Protein AF-A0A4V1Q1E6-F1 (afdb_monomer_lite)

Foldseek 3Di:
DVVCCVPLVAQLLCLLVVLVLVCCVLAPAAEQEDAQWFQDDDVSPDIDDHSSVSVQVVHPRYHYHYQDPDLVVNQVDADDPPLRQAAPPVDDDPDDPPDQADQNDAAEDELDPHADASRRPRSYDQVRYKYKAWFDPPQPFDRPRLVVCVVVQPQKTWIFIFGDDHFAADPPDRDTQDGPQGWTQDIDMDTDDGPRDSSRSSNVRSNRSSVRVSVSSVCSVVVPDGDTHNRVVVVVVVD

InterPro domains:
  IPR002376 Formyl transferase, N-terminal [PF00551] (100-215)
  IPR036477 Formyl transferase, N-terminal domain superfamily [SSF53328] (31-224)

pLDDT: mean 82.76, std 17.27, range [35.16, 97.94]

Radius of gyration: 18.55 Å; chains: 1; bounding box: 48×50×55 Å

Secondary structure (DSSP, 8-state):
-HHHHHHH---GGGHHHHHHHT-GGG-S-EEEEEPPPEEESGGG-EEEPPHHHHHHTT-TTEEEEE--SSHHHHHHPPPPTTTTS----SSS-S-----PPPTT--EEEES--SPPPHHHHTTS-GGGEEEEESS-TTTT-SS-HHHHHHHTT-SEEEEEEEEPPPSSB-TTSSSBPPTT-SPEEEEEEEE--TT--HHHHHHHHHHHHHHHHHHHHHHHHTT--PPPB-HHHHHHH--

Sequence (239 aa):
MQEVRSKLGLQPSYLWLVRLSSVVDVWDELIVATNPDQRVGRRGSQLSVSPLKVLAETWQDTRLEFVPPSKAEFRQWKLPSPFSSCACDAAASGQASLEQPPASHVLVTASFGRILTQKHLSHFLPTRRLNVHPSLLPQYRGPAPIQHSLLNGDQETGVCVIEMLPAGKKQTDTRKVGIDAGDIWALKSTDQPSGATFSQMRDQLGFEGGKLLVELLRDFKNQKQVKKLALDSYLAEIN

Structure (mmCIF, N/CA/C/O backbone):
data_AF-A0A4V1Q1E6-F1
#
_entry.id   AF-A0A4V1Q1E6-F1
#
loop_
_atom_site.group_PDB
_atom_site.id
_atom_site.type_symbol
_atom_site.label_atom_id
_atom_site.label_alt_id
_atom_site.label_comp_id
_atom_site.label_asym_id
_atom_site.label_entity_id
_atom_site.label_seq_id
_atom_site.pdbx_PDB_ins_code
_atom_site.Cartn_x
_atom_site.Cartn_y
_atom_site.Cartn_z
_atom_site.occupancy
_atom_site.B_iso_or_equiv
_atom_site.auth_seq_id
_atom_site.auth_comp_id
_atom_site.auth_asym_id
_atom_site.auth_atom_id
_atom_site.pdbx_PDB_model_num
ATOM 1 N N . MET A 1 1 ? 9.657 -3.615 18.817 1.00 43.69 1 MET A N 1
ATOM 2 C CA . MET A 1 1 ? 8.803 -2.590 18.159 1.00 43.69 1 MET A CA 1
ATOM 3 C C . MET A 1 1 ? 9.050 -1.184 18.699 1.00 43.69 1 MET A C 1
ATOM 5 O O . MET A 1 1 ? 9.409 -0.331 17.901 1.00 43.69 1 MET A O 1
ATOM 9 N N . GLN A 1 2 ? 8.928 -0.923 20.010 1.00 38.53 2 GLN A N 1
ATOM 10 C CA . GLN A 1 2 ? 9.304 0.380 20.604 1.00 38.53 2 GLN A CA 1
ATOM 11 C C . GLN A 1 2 ? 10.769 0.765 20.330 1.00 38.53 2 GLN A C 1
ATOM 13 O O . GLN A 1 2 ? 11.045 1.914 20.011 1.00 38.53 2 GLN A O 1
ATOM 18 N N . GLU A 1 3 ? 11.682 -0.207 20.338 1.00 35.16 3 GLU A N 1
ATOM 19 C CA . GLU A 1 3 ? 13.111 0.042 20.107 1.00 35.16 3 GLU A CA 1
ATOM 20 C C . GLU A 1 3 ? 13.468 0.341 18.635 1.00 35.16 3 GLU A C 1
ATOM 22 O O . GLU A 1 3 ? 14.327 1.171 18.359 1.00 35.16 3 GLU A O 1
ATOM 27 N N . VAL A 1 4 ? 12.748 -0.256 17.674 1.00 40.62 4 VAL A N 1
ATOM 28 C CA . VAL A 1 4 ? 12.866 0.069 16.234 1.00 40.62 4 VAL A CA 1
ATOM 29 C C . VAL A 1 4 ? 12.255 1.448 15.946 1.00 40.62 4 VAL A C 1
ATOM 31 O O . VAL A 1 4 ? 12.79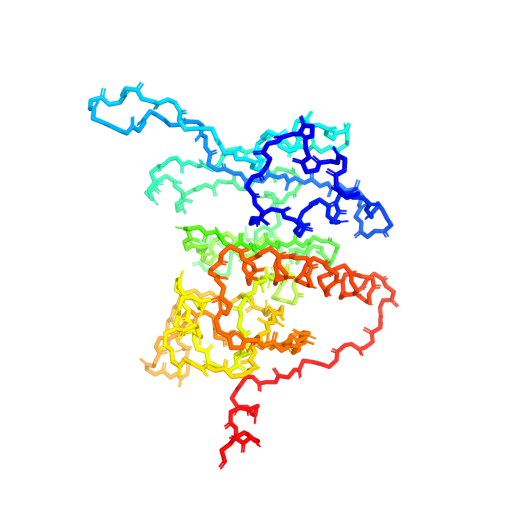7 2.216 15.155 1.00 40.62 4 VAL A O 1
ATOM 34 N N . ARG A 1 5 ? 11.158 1.796 16.641 1.00 45.94 5 ARG A N 1
ATOM 35 C CA . ARG A 1 5 ? 10.513 3.118 16.566 1.00 45.94 5 ARG A CA 1
ATOM 36 C C . ARG A 1 5 ? 11.417 4.236 17.093 1.00 45.94 5 ARG A C 1
ATOM 38 O O . ARG A 1 5 ? 11.465 5.291 16.471 1.00 45.94 5 ARG A O 1
ATOM 45 N N . SER A 1 6 ? 12.136 4.018 18.200 1.00 42.16 6 SER A N 1
ATOM 46 C CA . SER A 1 6 ? 12.988 5.057 18.798 1.00 42.16 6 SER A CA 1
ATOM 47 C C . SER A 1 6 ? 14.354 5.197 18.120 1.00 42.16 6 SER A C 1
ATOM 49 O O . SER A 1 6 ? 14.887 6.301 18.094 1.00 42.16 6 SER A O 1
ATOM 51 N N . LYS A 1 7 ? 14.920 4.117 17.555 1.00 39.47 7 LYS A N 1
ATOM 52 C CA . LYS A 1 7 ? 16.245 4.152 16.905 1.00 39.47 7 LYS A CA 1
ATOM 53 C C . LYS A 1 7 ? 16.234 4.715 15.478 1.00 39.47 7 LYS A C 1
ATOM 55 O O . LYS A 1 7 ? 17.255 5.244 15.058 1.00 39.47 7 LYS A O 1
ATOM 60 N N . LEU A 1 8 ? 15.120 4.623 14.740 1.00 45.50 8 LEU A N 1
ATOM 61 C CA . LEU A 1 8 ? 15.089 4.956 13.303 1.00 45.50 8 LEU A CA 1
ATOM 62 C C . LEU A 1 8 ? 14.251 6.194 12.928 1.00 45.50 8 LEU A C 1
ATOM 64 O O . LEU A 1 8 ? 14.224 6.562 11.757 1.00 45.50 8 LEU A O 1
ATOM 68 N N . GLY A 1 9 ? 13.548 6.837 13.871 1.00 46.38 9 GLY A N 1
ATOM 69 C CA . GLY A 1 9 ? 12.767 8.058 13.590 1.00 46.38 9 GLY A CA 1
ATOM 70 C C . GLY A 1 9 ? 11.709 7.901 12.481 1.00 46.38 9 GLY A C 1
ATOM 71 O O . GLY A 1 9 ? 11.355 8.872 11.810 1.00 46.38 9 GLY A O 1
ATOM 72 N N . LEU A 1 10 ? 11.240 6.671 12.242 1.00 51.88 10 LEU A N 1
ATOM 73 C CA . LEU A 1 10 ? 10.435 6.321 11.070 1.00 51.88 10 LEU A CA 1
ATOM 74 C C . LEU A 1 10 ? 9.031 6.922 11.134 1.00 51.88 10 LEU A C 1
ATOM 76 O O . LEU A 1 10 ? 8.344 6.843 12.153 1.00 51.88 10 LEU A O 1
ATOM 80 N N . GLN A 1 11 ? 8.562 7.435 9.994 1.00 53.38 11 GLN A N 1
ATOM 81 C CA . GLN A 1 11 ? 7.154 7.775 9.814 1.00 53.38 11 GLN A CA 1
ATOM 82 C C . GLN A 1 11 ? 6.308 6.482 9.839 1.00 53.38 11 GLN A C 1
ATOM 84 O O . GLN A 1 11 ? 6.595 5.542 9.099 1.00 53.38 11 GLN A O 1
ATOM 89 N N . PRO A 1 12 ? 5.250 6.390 10.652 1.00 53.97 12 PRO A N 1
ATOM 90 C CA . PRO A 1 12 ? 4.520 5.132 10.851 1.00 53.97 12 PRO A CA 1
ATOM 91 C C . PRO A 1 12 ? 3.712 4.578 9.665 1.00 53.97 12 PRO A C 1
ATOM 93 O O . PRO A 1 12 ? 3.279 3.429 9.707 1.00 53.97 12 PRO A O 1
ATOM 96 N N . SER A 1 13 ? 3.551 5.333 8.573 1.00 55.78 13 SER A N 1
ATOM 97 C CA . SER A 1 13 ? 2.910 4.856 7.331 1.00 55.78 13 SER A CA 1
ATOM 98 C C . SER A 1 13 ? 3.642 3.682 6.659 1.00 55.78 13 SER A C 1
ATOM 100 O O . SER A 1 13 ? 3.127 3.105 5.705 1.00 55.78 13 SER A O 1
ATOM 102 N N . TYR A 1 14 ? 4.833 3.319 7.145 1.00 65.75 14 TYR A N 1
ATOM 103 C CA . TYR A 1 14 ? 5.669 2.235 6.619 1.00 65.75 14 TYR A CA 1
ATOM 104 C C . TYR A 1 14 ? 5.741 1.015 7.549 1.00 65.75 14 TYR A C 1
ATOM 106 O O . TYR A 1 14 ? 6.486 0.077 7.272 1.00 65.75 14 TYR A O 1
ATOM 114 N N . LEU A 1 15 ? 4.959 0.992 8.638 1.00 65.50 15 LEU A N 1
ATOM 115 C CA . LEU A 1 15 ? 4.924 -0.141 9.575 1.00 65.50 15 LEU A CA 1
ATOM 116 C C . LEU A 1 15 ? 4.516 -1.459 8.902 1.00 65.50 15 LEU 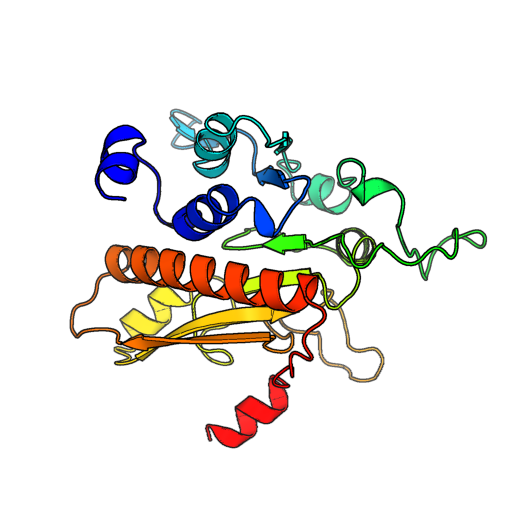A C 1
ATOM 118 O O . LEU A 1 15 ? 4.990 -2.519 9.310 1.00 65.50 15 LEU A O 1
ATOM 122 N N . TRP A 1 16 ? 3.708 -1.396 7.842 1.00 69.25 16 TRP A N 1
ATOM 123 C CA . TRP A 1 16 ? 3.355 -2.576 7.059 1.00 69.25 16 TRP A CA 1
ATOM 124 C C . TRP A 1 16 ? 4.578 -3.202 6.374 1.00 69.25 16 TRP A C 1
ATOM 126 O O . TRP A 1 16 ? 4.698 -4.424 6.344 1.00 69.25 16 TRP A O 1
ATOM 136 N N . LEU A 1 17 ? 5.520 -2.384 5.886 1.00 70.81 17 LEU A N 1
ATOM 137 C CA . LEU A 1 17 ? 6.716 -2.886 5.215 1.00 70.81 17 LEU A CA 1
ATOM 138 C C . LEU A 1 17 ? 7.764 -3.376 6.219 1.00 70.81 17 LEU A C 1
ATOM 140 O O . LEU A 1 17 ? 8.410 -4.378 5.953 1.00 70.81 17 LEU A O 1
ATOM 144 N N . VAL A 1 18 ? 7.864 -2.760 7.407 1.00 72.12 18 VAL A N 1
ATOM 145 C CA . VAL A 1 18 ? 8.649 -3.324 8.530 1.00 72.12 18 VAL A CA 1
ATOM 146 C C . VAL A 1 18 ? 8.188 -4.745 8.849 1.00 72.12 18 VAL A C 1
ATOM 148 O O . VAL A 1 18 ? 8.997 -5.633 9.108 1.00 72.12 18 VAL A O 1
ATOM 151 N N . ARG A 1 19 ? 6.872 -4.976 8.832 1.00 77.69 19 ARG A N 1
ATOM 152 C CA . ARG A 1 19 ? 6.320 -6.309 9.043 1.00 77.69 19 ARG A CA 1
ATOM 153 C C . ARG A 1 19 ? 6.649 -7.235 7.877 1.00 77.69 19 ARG A C 1
ATOM 155 O O . ARG A 1 19 ? 7.093 -8.346 8.136 1.00 77.69 19 ARG A O 1
ATOM 162 N N . LEU A 1 20 ? 6.476 -6.788 6.635 1.00 75.56 20 LEU A N 1
ATOM 163 C CA . LEU A 1 20 ? 6.775 -7.605 5.458 1.00 75.56 20 LEU A CA 1
ATOM 164 C C . LEU A 1 20 ? 8.252 -8.023 5.409 1.00 75.56 20 LEU A C 1
ATOM 166 O O . LEU A 1 20 ? 8.540 -9.192 5.178 1.00 75.56 20 LEU A O 1
ATOM 170 N N . SER A 1 21 ? 9.179 -7.106 5.690 1.00 70.62 21 SER A N 1
ATOM 171 C CA . SER A 1 21 ? 10.617 -7.395 5.659 1.00 70.62 21 SER A CA 1
ATOM 172 C C . SER A 1 21 ? 11.073 -8.323 6.782 1.00 70.62 21 SER A C 1
ATOM 174 O O . SER A 1 21 ? 11.998 -9.104 6.598 1.00 70.62 21 SER A O 1
ATOM 176 N N . SER A 1 22 ? 10.402 -8.294 7.938 1.00 75.75 22 SER A N 1
ATOM 177 C CA . SER A 1 22 ? 10.670 -9.239 9.031 1.00 75.75 22 SER A CA 1
ATOM 178 C C . SER A 1 22 ? 10.174 -10.662 8.753 1.00 75.75 22 SER A C 1
ATOM 180 O O . SER A 1 22 ? 10.394 -11.559 9.565 1.00 75.75 22 SER A O 1
ATOM 182 N N . VAL A 1 23 ? 9.459 -10.866 7.644 1.00 79.62 23 VAL A N 1
ATOM 183 C CA . VAL A 1 23 ? 8.759 -12.105 7.316 1.00 79.62 23 VAL A CA 1
ATOM 184 C C . VAL A 1 23 ? 9.267 -12.630 5.975 1.00 79.62 23 VAL A C 1
ATOM 186 O O . VAL A 1 23 ? 8.619 -12.505 4.940 1.00 79.62 23 VAL A O 1
ATOM 189 N N . VAL A 1 24 ? 10.456 -13.223 6.012 1.00 80.69 24 VAL A N 1
ATOM 190 C CA . VAL A 1 24 ? 11.156 -13.757 4.831 1.00 80.69 24 VAL A CA 1
ATOM 191 C C . VAL A 1 24 ? 10.536 -15.050 4.286 1.00 80.69 24 VAL A C 1
ATOM 193 O O . VAL A 1 24 ? 10.919 -15.525 3.228 1.00 80.69 24 VAL A O 1
ATOM 196 N N . ASP A 1 25 ? 9.550 -15.646 4.968 1.00 87.81 25 ASP A N 1
ATOM 197 C CA . ASP A 1 25 ? 8.887 -16.858 4.475 1.00 87.81 25 ASP A CA 1
ATOM 198 C C . ASP A 1 25 ? 7.866 -16.592 3.359 1.00 87.81 25 ASP A C 1
ATOM 200 O O . ASP A 1 25 ? 7.355 -17.550 2.782 1.00 87.81 25 ASP A O 1
ATOM 204 N N . VAL A 1 26 ? 7.553 -15.335 3.032 1.00 89.88 26 VAL A N 1
ATOM 205 C CA . VAL A 1 26 ? 6.536 -14.990 2.017 1.00 89.88 26 VAL A CA 1
ATOM 206 C C . VAL A 1 26 ? 7.091 -14.391 0.725 1.00 89.88 26 VAL A C 1
ATOM 208 O O . VAL A 1 26 ? 6.313 -14.157 -0.199 1.00 89.88 26 VAL A O 1
ATOM 211 N N . TRP A 1 27 ? 8.398 -14.152 0.633 1.00 90.00 27 TRP A N 1
ATOM 212 C CA . TRP A 1 27 ? 9.043 -13.603 -0.560 1.00 90.00 27 TRP A CA 1
ATOM 213 C C . TRP A 1 27 ? 10.484 -14.108 -0.676 1.00 90.00 27 TRP A C 1
ATOM 215 O O . TRP A 1 27 ? 11.149 -14.292 0.336 1.00 90.00 27 TRP A O 1
ATOM 225 N N . ASP A 1 28 ? 10.951 -14.303 -1.910 1.00 89.62 28 ASP A N 1
ATOM 226 C CA . ASP A 1 28 ? 12.348 -14.659 -2.208 1.00 89.62 28 ASP A CA 1
ATOM 227 C C . ASP A 1 28 ? 13.184 -13.414 -2.563 1.00 89.62 28 ASP A C 1
ATOM 229 O O . ASP A 1 28 ? 14.356 -13.321 -2.216 1.00 89.62 28 ASP A O 1
ATOM 233 N N . GLU A 1 29 ? 12.567 -12.426 -3.221 1.00 90.19 29 GLU A N 1
ATOM 234 C CA . GLU A 1 29 ? 13.165 -11.131 -3.561 1.00 90.19 29 GLU A CA 1
ATOM 235 C C . GLU A 1 29 ? 12.169 -10.009 -3.235 1.00 90.19 29 GLU A C 1
ATOM 237 O O . GLU A 1 29 ? 10.992 -10.080 -3.603 1.00 90.19 29 GLU A O 1
ATOM 242 N N . LEU A 1 30 ? 12.641 -8.952 -2.565 1.00 91.56 30 LEU A N 1
ATOM 243 C CA . LEU A 1 30 ? 11.846 -7.763 -2.260 1.00 91.56 30 LEU A CA 1
ATOM 244 C C . LEU A 1 30 ? 12.474 -6.520 -2.898 1.00 91.56 30 LEU A C 1
ATOM 246 O O . LEU A 1 30 ? 13.512 -6.019 -2.458 1.00 91.56 30 LEU A O 1
ATOM 250 N N . ILE A 1 31 ? 11.798 -5.990 -3.921 1.00 93.56 31 ILE A N 1
ATOM 251 C CA . ILE A 1 31 ? 12.153 -4.715 -4.550 1.00 93.56 31 ILE A CA 1
ATOM 252 C C . ILE A 1 31 ? 11.268 -3.605 -3.988 1.00 93.56 31 ILE A C 1
ATOM 254 O O . ILE A 1 31 ? 10.043 -3.631 -4.113 1.00 93.56 31 ILE A O 1
ATOM 258 N N . VAL A 1 32 ? 11.896 -2.595 -3.394 1.00 93.75 32 VAL A N 1
ATOM 259 C CA . VAL A 1 32 ? 11.218 -1.436 -2.818 1.00 93.75 32 VAL A CA 1
ATOM 260 C C . VAL A 1 32 ? 11.306 -0.270 -3.793 1.00 93.75 32 VAL A C 1
ATOM 262 O O . VAL A 1 32 ? 12.368 0.314 -3.976 1.00 93.75 32 VAL A O 1
ATOM 265 N N . ALA A 1 33 ? 10.177 0.100 -4.398 1.00 94.12 33 ALA A N 1
ATOM 266 C CA . ALA A 1 33 ? 10.084 1.271 -5.266 1.00 94.12 33 ALA A CA 1
ATOM 267 C C . ALA A 1 33 ? 9.542 2.488 -4.499 1.00 94.12 33 ALA A C 1
ATOM 269 O O . ALA A 1 33 ? 8.426 2.461 -3.977 1.00 94.12 33 ALA A O 1
ATOM 270 N N . THR A 1 34 ? 10.302 3.582 -4.450 1.00 93.06 34 THR A N 1
ATOM 271 C CA . THR A 1 34 ? 9.919 4.811 -3.733 1.00 93.06 34 THR A CA 1
ATOM 272 C C . THR A 1 34 ? 10.228 6.071 -4.540 1.00 93.06 34 THR A C 1
ATOM 274 O O . THR A 1 34 ? 10.946 6.032 -5.535 1.00 93.06 34 THR A O 1
ATOM 277 N N . ASN A 1 35 ? 9.684 7.220 -4.129 1.00 90.69 35 ASN A N 1
ATOM 278 C CA . ASN A 1 35 ? 10.117 8.505 -4.679 1.00 90.69 35 ASN A CA 1
ATOM 279 C C . ASN A 1 35 ? 11.598 8.765 -4.337 1.00 90.69 35 ASN A C 1
ATOM 281 O O . ASN A 1 35 ? 12.013 8.428 -3.221 1.00 90.69 35 ASN A O 1
ATOM 285 N N . PRO A 1 36 ? 12.365 9.380 -5.256 1.00 91.00 36 PRO A N 1
ATOM 286 C CA . PRO A 1 36 ? 13.712 9.859 -4.970 1.00 91.00 36 PRO A CA 1
ATOM 287 C C . PRO A 1 36 ? 13.673 11.000 -3.953 1.00 91.00 36 PRO A C 1
ATOM 289 O O . PRO A 1 36 ? 12.621 11.601 -3.717 1.00 91.00 36 PRO A O 1
ATOM 292 N N . ASP A 1 37 ? 14.834 11.327 -3.391 1.00 92.56 37 ASP A N 1
ATOM 293 C CA . ASP A 1 37 ? 14.968 12.475 -2.499 1.00 92.56 37 ASP A CA 1
ATOM 294 C C . ASP A 1 37 ? 14.642 13.766 -3.256 1.00 92.56 37 ASP A C 1
ATOM 296 O O . ASP A 1 37 ? 15.050 13.966 -4.404 1.00 92.56 37 ASP A O 1
ATOM 300 N N . GLN A 1 38 ? 13.891 14.658 -2.615 1.00 89.06 38 GLN A N 1
ATOM 301 C CA . GLN A 1 38 ? 13.435 15.900 -3.234 1.00 89.06 38 GLN A CA 1
ATOM 302 C C . GLN A 1 38 ? 13.726 17.089 -2.335 1.00 89.06 38 GLN A C 1
ATOM 304 O O . GLN A 1 38 ? 13.521 17.038 -1.125 1.00 89.06 38 GLN A O 1
ATOM 309 N N . ARG A 1 39 ? 14.159 18.205 -2.931 1.00 90.56 39 ARG A N 1
ATOM 310 C CA . ARG A 1 39 ? 14.209 19.479 -2.212 1.00 90.56 39 ARG A CA 1
ATOM 311 C C . ARG A 1 39 ? 12.803 20.064 -2.114 1.00 90.56 39 ARG A C 1
ATOM 313 O O . ARG A 1 39 ? 12.177 20.362 -3.127 1.00 90.56 39 ARG A O 1
ATOM 320 N N . VAL A 1 40 ? 12.330 20.237 -0.888 1.00 87.94 40 VAL A N 1
ATOM 321 C CA . VAL A 1 40 ? 11.014 20.774 -0.531 1.00 87.94 40 VAL A CA 1
ATOM 322 C C . VAL A 1 40 ? 11.163 22.032 0.328 1.00 87.94 40 VAL A C 1
ATOM 324 O O . VAL A 1 40 ? 12.269 22.472 0.651 1.00 87.94 40 VAL A O 1
ATOM 327 N N . GLY A 1 41 ? 10.035 22.643 0.690 1.00 89.88 41 GLY A N 1
ATOM 328 C CA . GLY A 1 41 ? 10.015 23.882 1.461 1.00 89.88 41 GLY A CA 1
ATOM 329 C C . GLY A 1 41 ? 10.317 25.118 0.612 1.00 89.88 41 GLY A C 1
ATOM 330 O O . GLY A 1 41 ? 10.495 25.061 -0.609 1.00 89.88 41 GLY A O 1
ATOM 331 N N . ARG A 1 42 ? 10.341 26.285 1.261 1.00 90.44 42 ARG A N 1
ATOM 332 C CA . ARG A 1 42 ? 10.520 27.567 0.572 1.00 90.44 42 ARG A CA 1
ATOM 333 C C . ARG A 1 42 ? 11.883 27.600 -0.124 1.00 90.44 42 ARG A C 1
ATOM 335 O O . ARG A 1 42 ? 12.912 27.511 0.535 1.00 90.44 42 ARG A O 1
ATOM 342 N N . ARG A 1 43 ? 11.876 27.761 -1.454 1.00 90.06 43 ARG A N 1
ATOM 343 C CA . ARG A 1 43 ? 13.081 27.739 -2.311 1.00 90.06 43 ARG A CA 1
ATOM 344 C C . ARG A 1 43 ? 13.912 26.447 -2.174 1.00 90.06 43 ARG A C 1
ATOM 346 O O . ARG A 1 43 ? 15.119 26.481 -2.383 1.00 90.06 43 ARG A O 1
ATOM 353 N N . GLY A 1 44 ? 13.284 25.318 -1.826 1.00 88.88 44 GLY A N 1
ATOM 354 C CA . GLY A 1 44 ? 13.975 24.028 -1.714 1.00 88.88 44 GLY A CA 1
ATOM 355 C C . GLY A 1 44 ? 14.947 23.949 -0.533 1.00 88.88 44 GLY A C 1
ATOM 356 O O . GLY A 1 44 ? 16.000 23.325 -0.650 1.00 88.88 44 GLY A O 1
ATOM 357 N N . SER A 1 45 ? 14.630 24.623 0.575 1.00 91.38 45 SER A N 1
ATOM 358 C CA . SER A 1 45 ? 15.492 24.724 1.757 1.00 91.38 45 SER A CA 1
ATOM 359 C C . SER A 1 45 ? 15.649 23.423 2.546 1.00 91.38 45 SER A C 1
ATOM 361 O O . SER A 1 45 ? 16.539 23.334 3.386 1.00 91.38 45 SER A O 1
ATOM 363 N N . GLN A 1 46 ? 14.796 22.426 2.310 1.00 92.44 46 GLN A N 1
ATOM 364 C CA . GLN A 1 46 ? 14.784 21.174 3.060 1.00 92.44 46 GLN A CA 1
ATOM 365 C C . GLN A 1 46 ? 14.929 19.990 2.111 1.00 92.44 46 GLN A C 1
ATOM 367 O O . GLN A 1 46 ? 14.259 19.932 1.083 1.00 92.44 46 GLN A O 1
ATOM 372 N N . LEU A 1 47 ? 15.778 19.024 2.460 1.00 91.88 47 LEU A N 1
ATOM 373 C CA . LEU A 1 47 ? 15.823 17.739 1.769 1.00 91.88 47 LEU A CA 1
ATOM 374 C C . LEU A 1 47 ? 14.758 16.820 2.376 1.00 91.88 47 LEU A C 1
ATOM 376 O O . LEU A 1 47 ? 14.822 16.482 3.554 1.00 91.88 47 LEU A O 1
ATOM 380 N N . SER A 1 48 ? 13.776 16.426 1.574 1.00 88.69 48 SER A N 1
ATOM 381 C CA . SER A 1 48 ? 12.820 15.383 1.920 1.00 88.69 48 SER A CA 1
ATOM 382 C C . SER A 1 48 ? 13.362 14.045 1.442 1.00 88.69 48 SER A C 1
ATOM 384 O O . SER A 1 48 ? 13.535 13.833 0.241 1.00 88.69 48 SER A O 1
ATOM 386 N N . VAL A 1 49 ? 13.631 13.159 2.395 1.00 89.06 49 VAL A N 1
ATOM 387 C CA . VAL A 1 49 ? 14.038 11.774 2.153 1.00 89.06 49 VAL A CA 1
ATOM 388 C C . VAL A 1 49 ? 12.833 10.884 2.423 1.00 89.06 49 VAL A C 1
ATOM 390 O O . VAL A 1 49 ? 12.155 11.044 3.442 1.00 89.06 49 VAL A O 1
ATOM 393 N N . SER A 1 50 ? 12.546 9.950 1.515 1.00 86.88 50 SER A N 1
ATOM 394 C CA . SER A 1 50 ? 11.463 8.992 1.737 1.00 86.88 50 SER A CA 1
ATOM 395 C C . SER A 1 50 ? 11.796 8.099 2.935 1.00 86.88 50 SER A C 1
ATOM 397 O O . SER A 1 50 ? 12.834 7.435 2.919 1.00 86.88 50 SER A O 1
ATOM 399 N N . PRO A 1 51 ? 10.925 7.982 3.950 1.00 84.31 51 PRO A N 1
ATOM 400 C CA . PRO A 1 51 ? 11.179 7.051 5.045 1.00 84.31 51 PRO A CA 1
ATOM 401 C C . PRO A 1 51 ? 11.197 5.589 4.572 1.00 84.31 51 PRO A C 1
ATOM 403 O O . PRO A 1 51 ? 11.805 4.746 5.223 1.00 84.31 51 PRO A O 1
ATOM 406 N N . LEU A 1 52 ? 10.595 5.300 3.411 1.00 85.81 52 LEU A N 1
ATOM 407 C CA . LEU A 1 52 ? 10.678 3.995 2.763 1.00 85.81 52 LEU A CA 1
ATOM 408 C C . LEU A 1 52 ? 12.088 3.666 2.269 1.00 85.81 52 LEU A C 1
ATOM 410 O O . LEU A 1 52 ? 12.527 2.531 2.406 1.00 85.81 52 LEU A O 1
ATOM 414 N N . LYS A 1 53 ? 12.794 4.671 1.734 1.00 89.69 53 LYS A N 1
ATOM 415 C CA . LYS A 1 53 ? 14.204 4.552 1.348 1.00 89.69 53 LYS A CA 1
ATOM 416 C C . LYS A 1 53 ? 15.058 4.248 2.574 1.00 89.69 53 LYS A C 1
ATOM 418 O O . LYS A 1 53 ? 15.746 3.238 2.578 1.00 89.69 53 LYS A O 1
ATOM 423 N N . VAL A 1 54 ? 14.937 5.075 3.619 1.00 87.56 54 VAL A N 1
ATOM 424 C CA . VAL A 1 54 ? 15.708 4.911 4.865 1.00 87.56 54 VAL A CA 1
ATOM 425 C C . VAL A 1 54 ? 15.509 3.514 5.436 1.00 87.56 54 VAL A C 1
ATOM 427 O O . VAL A 1 54 ? 16.461 2.872 5.855 1.00 87.56 54 VAL A O 1
ATOM 430 N N . LEU A 1 55 ? 14.267 3.031 5.436 1.00 84.88 55 LEU A N 1
ATOM 431 C CA . LEU A 1 55 ? 13.941 1.712 5.947 1.00 84.88 55 LEU A CA 1
ATOM 432 C C . LEU A 1 55 ? 14.515 0.583 5.075 1.00 84.88 55 LEU A C 1
ATOM 434 O O . LEU A 1 55 ? 15.115 -0.340 5.621 1.00 84.88 55 LEU A O 1
ATOM 438 N N . ALA A 1 56 ? 14.365 0.658 3.752 1.00 87.19 56 ALA A N 1
ATOM 439 C CA . ALA A 1 56 ? 14.897 -0.350 2.836 1.00 87.19 56 ALA A CA 1
ATOM 440 C C . ALA A 1 56 ? 16.426 -0.471 2.926 1.00 87.19 56 ALA A C 1
ATOM 442 O O . ALA A 1 56 ? 16.955 -1.575 2.930 1.00 87.19 56 ALA A O 1
ATOM 443 N N . GLU A 1 57 ? 17.132 0.649 3.103 1.00 88.44 57 GLU A N 1
ATOM 444 C CA . GLU A 1 57 ? 18.589 0.669 3.297 1.00 88.44 57 GLU A CA 1
ATOM 445 C C . GLU A 1 57 ? 19.045 -0.061 4.576 1.00 88.44 57 GLU A C 1
ATOM 447 O O . GLU A 1 57 ? 20.209 -0.444 4.677 1.00 88.44 57 GLU A O 1
ATOM 452 N N . THR A 1 58 ? 18.152 -0.295 5.550 1.00 84.88 58 THR A N 1
ATOM 453 C CA . THR A 1 58 ? 18.475 -1.096 6.748 1.00 84.88 58 THR A CA 1
ATOM 454 C C . THR A 1 58 ? 18.380 -2.607 6.531 1.00 84.88 58 THR A C 1
ATOM 456 O O . THR A 1 58 ? 18.770 -3.370 7.417 1.00 84.88 58 THR A O 1
ATOM 459 N N . TRP A 1 59 ? 17.850 -3.063 5.394 1.00 83.44 59 TRP A N 1
ATOM 460 C CA . TRP A 1 59 ? 17.627 -4.480 5.118 1.00 83.44 59 TRP A CA 1
ATOM 461 C C . TRP A 1 59 ? 18.675 -5.028 4.156 1.00 83.44 59 TRP A C 1
ATOM 463 O O . TRP A 1 59 ? 18.917 -4.452 3.101 1.00 83.44 59 TRP A O 1
ATOM 473 N N . GLN A 1 60 ? 19.277 -6.163 4.517 1.00 74.75 60 GLN A N 1
ATOM 474 C CA . GLN A 1 60 ? 20.390 -6.753 3.764 1.00 74.75 60 GLN A CA 1
ATOM 475 C C . GLN A 1 60 ? 19.957 -7.303 2.394 1.00 74.75 60 GLN A C 1
ATOM 477 O O . GLN A 1 60 ? 20.705 -7.170 1.432 1.00 74.75 60 GLN A O 1
ATOM 482 N N . ASP A 1 61 ? 18.729 -7.822 2.288 1.00 77.62 61 ASP A N 1
ATOM 483 C CA . ASP A 1 61 ? 18.235 -8.550 1.108 1.00 77.62 61 ASP A CA 1
ATOM 484 C C . ASP A 1 61 ? 17.139 -7.790 0.344 1.00 77.62 61 ASP A C 1
ATOM 486 O O . ASP A 1 61 ? 16.215 -8.387 -0.209 1.00 77.62 61 ASP A O 1
ATOM 490 N N . THR A 1 62 ? 17.201 -6.452 0.332 1.00 85.31 62 THR A N 1
ATOM 491 C CA . THR A 1 62 ? 16.258 -5.648 -0.460 1.00 85.31 62 THR A CA 1
ATOM 492 C C . THR A 1 62 ? 16.942 -4.795 -1.503 1.00 85.31 62 THR A C 1
ATOM 494 O O . THR A 1 62 ? 18.006 -4.218 -1.282 1.00 85.31 62 THR A O 1
ATOM 497 N N . ARG A 1 63 ? 16.289 -4.688 -2.659 1.00 91.38 63 ARG A N 1
ATOM 498 C CA . ARG A 1 63 ? 16.721 -3.815 -3.744 1.00 91.38 63 ARG A CA 1
ATOM 499 C C . ARG A 1 63 ? 15.893 -2.541 -3.726 1.00 91.38 63 ARG A C 1
ATOM 501 O O . ARG A 1 63 ? 14.671 -2.586 -3.848 1.00 91.38 63 ARG A O 1
ATOM 508 N N . LEU A 1 64 ? 16.559 -1.400 -3.607 1.00 93.25 64 LEU A N 1
ATOM 509 C CA . LEU A 1 64 ? 15.914 -0.094 -3.667 1.00 93.25 64 LEU A CA 1
ATOM 510 C C . LEU A 1 64 ? 15.855 0.413 -5.111 1.00 93.25 64 LEU A C 1
ATOM 512 O O . LEU A 1 64 ? 16.864 0.441 -5.811 1.00 93.25 64 LEU A O 1
ATOM 516 N N . GLU A 1 65 ? 14.678 0.860 -5.533 1.00 95.38 65 GLU A N 1
ATOM 517 C CA . GLU A 1 65 ? 14.426 1.448 -6.845 1.00 95.38 65 GLU A CA 1
ATOM 518 C C . GLU A 1 65 ? 13.703 2.789 -6.698 1.00 95.38 65 GLU A C 1
ATOM 520 O O . GLU A 1 65 ? 12.876 2.993 -5.801 1.00 95.38 65 GLU A O 1
ATOM 525 N N . PHE A 1 66 ? 13.992 3.720 -7.607 1.00 94.81 66 PHE A N 1
ATOM 526 C CA . PHE A 1 66 ? 13.372 5.040 -7.595 1.00 94.81 66 PHE A CA 1
ATOM 527 C C . PHE A 1 66 ? 12.389 5.203 -8.743 1.00 94.81 66 PHE A C 1
ATOM 529 O O . PHE A 1 66 ? 12.729 5.043 -9.915 1.00 94.81 66 PHE A O 1
ATOM 536 N N . VAL A 1 67 ? 11.157 5.577 -8.401 1.00 94.81 67 VAL A N 1
ATOM 537 C CA . VAL A 1 67 ? 10.156 5.928 -9.407 1.00 94.81 67 VAL A CA 1
ATOM 538 C C . VAL A 1 67 ? 10.485 7.297 -10.011 1.00 94.81 67 VAL A C 1
ATOM 540 O O . VAL A 1 67 ? 10.942 8.187 -9.285 1.00 94.81 67 VAL A O 1
ATOM 543 N N . PRO A 1 68 ? 10.222 7.530 -11.308 1.00 94.56 68 PRO A N 1
ATOM 544 C CA . PRO A 1 68 ? 10.492 8.828 -11.907 1.00 94.56 68 PRO A CA 1
ATOM 545 C C . PRO A 1 68 ? 9.749 9.975 -11.200 1.00 94.56 68 PRO A C 1
ATOM 547 O O . PRO A 1 68 ? 8.587 9.818 -10.798 1.00 94.56 68 PRO A O 1
ATOM 550 N N . PRO A 1 69 ? 10.389 11.147 -11.043 1.00 90.06 69 PRO A N 1
ATOM 551 C CA . PRO A 1 69 ? 9.845 12.238 -10.241 1.00 90.06 69 PRO A CA 1
ATOM 552 C C . PRO A 1 69 ? 8.634 12.907 -10.903 1.00 90.06 69 PRO A C 1
ATOM 554 O O . PRO A 1 69 ? 7.717 13.365 -10.208 1.00 90.06 69 PRO A O 1
ATOM 557 N N . SER A 1 70 ? 8.584 12.956 -12.237 1.00 91.56 70 SER A N 1
ATOM 558 C CA . SER A 1 70 ? 7.463 13.556 -12.958 1.00 91.56 70 SER A CA 1
ATOM 559 C C . SER A 1 70 ? 6.346 12.543 -13.238 1.00 91.56 70 SER A C 1
ATOM 561 O O . SER A 1 70 ? 6.567 11.347 -13.423 1.00 91.56 70 SER A O 1
ATOM 563 N N . LYS A 1 71 ? 5.098 13.027 -13.325 1.00 90.62 71 LYS A N 1
ATOM 564 C CA . LYS A 1 71 ? 3.953 12.181 -13.716 1.00 90.62 71 LYS A CA 1
ATOM 565 C C . LYS A 1 71 ? 4.102 11.628 -15.141 1.00 90.62 71 LYS A C 1
ATOM 567 O O . LYS A 1 71 ? 3.590 10.547 -15.415 1.00 90.62 71 LYS A O 1
ATOM 572 N N . ALA A 1 72 ? 4.741 12.379 -16.039 1.00 92.75 72 ALA A N 1
ATOM 573 C CA . ALA A 1 72 ? 4.907 11.997 -17.438 1.00 92.75 72 ALA A CA 1
ATOM 574 C C . ALA A 1 72 ? 5.904 10.843 -17.581 1.00 92.75 72 ALA A C 1
ATOM 576 O O . ALA A 1 72 ? 5.565 9.821 -18.173 1.00 92.75 72 ALA A O 1
ATOM 577 N N . GLU A 1 73 ? 7.076 10.964 -16.958 1.00 93.81 73 GLU A N 1
ATOM 578 C CA . GLU A 1 73 ? 8.084 9.901 -16.956 1.00 93.81 73 GLU A CA 1
ATOM 579 C C . GLU A 1 73 ? 7.584 8.677 -16.191 1.00 93.81 73 GLU A C 1
ATOM 581 O O . GLU A 1 73 ? 7.772 7.558 -16.654 1.00 93.81 73 GLU A O 1
ATOM 586 N N . PHE A 1 74 ? 6.868 8.871 -15.073 1.00 94.12 74 PHE A N 1
ATOM 587 C CA . PHE A 1 74 ? 6.307 7.755 -14.314 1.00 94.12 74 PHE A CA 1
ATOM 588 C C . PHE A 1 74 ? 5.380 6.892 -15.172 1.00 94.12 74 PHE A C 1
ATOM 590 O O . PHE A 1 74 ? 5.441 5.677 -15.092 1.00 94.12 74 PHE A O 1
ATOM 597 N N . ARG A 1 75 ? 4.548 7.490 -16.036 1.00 90.75 75 ARG A N 1
ATOM 598 C CA . ARG A 1 75 ? 3.670 6.732 -16.951 1.00 90.75 75 ARG A CA 1
ATOM 599 C C . ARG A 1 75 ? 4.436 5.869 -17.955 1.00 90.75 75 ARG A C 1
ATOM 601 O O . ARG A 1 75 ? 3.860 4.925 -18.490 1.00 90.75 75 ARG A O 1
ATOM 608 N N . GLN A 1 76 ? 5.680 6.234 -18.252 1.00 90.62 76 GLN A N 1
ATOM 609 C CA . GLN A 1 76 ? 6.561 5.523 -19.176 1.00 90.62 76 GLN A CA 1
ATOM 610 C C . GLN A 1 76 ? 7.578 4.637 -18.450 1.00 90.62 76 GLN A C 1
ATOM 612 O O . GLN A 1 76 ? 8.364 3.961 -19.118 1.00 90.62 76 GLN A O 1
ATOM 617 N N . TRP A 1 77 ? 7.558 4.633 -17.115 1.00 92.94 77 TRP A N 1
ATOM 618 C CA . TRP A 1 77 ? 8.530 3.936 -16.296 1.00 92.94 77 TRP A CA 1
ATOM 619 C C . TRP A 1 77 ? 8.530 2.444 -16.617 1.00 92.94 77 TRP A C 1
ATOM 621 O O . TRP A 1 77 ? 7.485 1.792 -16.680 1.00 92.94 77 TRP A O 1
ATOM 631 N N . LYS A 1 78 ? 9.726 1.910 -16.858 1.00 92.00 78 LYS A N 1
ATOM 632 C CA . LYS A 1 78 ? 9.933 0.474 -16.995 1.00 92.00 78 LYS A CA 1
ATOM 633 C C . LYS A 1 78 ? 10.163 -0.086 -15.603 1.00 92.00 78 LYS A C 1
ATOM 635 O O . LYS A 1 78 ? 11.018 0.418 -14.879 1.00 92.00 78 LYS A O 1
ATOM 640 N N . LEU A 1 79 ? 9.399 -1.115 -15.254 1.00 92.56 79 LEU A N 1
ATOM 641 C CA . LEU A 1 79 ? 9.606 -1.828 -14.003 1.00 92.56 79 LEU A CA 1
ATOM 642 C C . LEU A 1 79 ? 11.024 -2.422 -13.965 1.00 92.56 79 LEU A C 1
ATOM 644 O O . LEU A 1 79 ? 11.581 -2.726 -15.022 1.00 92.56 79 LEU A O 1
ATOM 648 N N . PRO A 1 80 ? 11.620 -2.579 -12.778 1.00 92.19 80 PRO A N 1
ATOM 649 C CA . PRO A 1 80 ? 12.902 -3.256 -12.627 1.00 92.19 80 PRO A CA 1
ATOM 650 C C . PRO A 1 80 ? 12.782 -4.748 -12.978 1.00 92.19 80 PRO A C 1
ATOM 652 O O . PRO A 1 80 ? 11.719 -5.352 -12.837 1.00 92.19 80 PRO A O 1
ATOM 655 N N . SER A 1 81 ? 13.881 -5.357 -13.432 1.00 88.88 81 SER A N 1
ATOM 656 C CA . SER A 1 81 ? 13.996 -6.823 -13.532 1.00 88.88 81 SER A CA 1
ATOM 657 C C . SER A 1 81 ? 13.802 -7.457 -12.145 1.00 88.88 81 SER A C 1
ATOM 659 O O . SER A 1 81 ? 14.303 -6.865 -11.189 1.00 88.88 81 SER A O 1
ATOM 661 N N . PRO A 1 82 ? 13.133 -8.621 -12.022 1.00 90.44 82 PRO A N 1
ATOM 662 C CA . PRO A 1 82 ? 12.621 -9.495 -13.094 1.00 90.44 82 PRO A CA 1
ATOM 663 C C . PRO A 1 82 ? 11.232 -9.116 -13.638 1.00 90.44 82 PRO A C 1
ATOM 665 O O . PRO A 1 82 ? 10.709 -9.779 -14.529 1.00 90.44 82 PRO A O 1
ATOM 668 N N . PHE A 1 83 ? 10.622 -8.036 -13.151 1.00 89.44 83 PHE A N 1
ATOM 669 C CA . PHE A 1 83 ? 9.248 -7.660 -13.501 1.00 89.44 83 PHE A CA 1
ATOM 670 C C . PHE A 1 83 ? 9.114 -6.988 -14.877 1.00 89.44 83 PHE A C 1
ATOM 672 O O . PHE A 1 83 ? 8.004 -6.787 -15.358 1.00 89.44 83 PHE A O 1
ATOM 679 N N . SER A 1 84 ? 10.221 -6.644 -15.538 1.00 82.50 84 SER A N 1
ATOM 680 C CA . SER A 1 84 ? 10.233 -5.921 -16.817 1.00 82.50 84 SER A CA 1
ATOM 681 C C . SER A 1 84 ? 9.915 -6.772 -18.053 1.00 82.50 84 SER A C 1
ATOM 683 O O . SER A 1 84 ? 9.539 -6.209 -19.080 1.00 82.50 84 SER A O 1
ATOM 685 N N . SER A 1 85 ? 10.070 -8.097 -17.980 1.00 67.31 85 SER A N 1
ATOM 686 C CA . SER A 1 85 ? 10.092 -8.991 -19.151 1.00 67.31 85 SER A CA 1
ATOM 687 C C . SER A 1 85 ? 8.726 -9.547 -19.563 1.00 67.31 85 SER A C 1
ATOM 689 O O . SER A 1 85 ? 8.538 -9.883 -20.727 1.00 67.31 85 SER A O 1
ATOM 691 N N . CYS A 1 86 ? 7.763 -9.622 -18.642 1.00 59.25 86 CYS A N 1
ATOM 692 C CA . CYS A 1 86 ? 6.512 -10.369 -18.836 1.00 59.25 86 CYS A CA 1
ATOM 693 C C . CYS A 1 86 ? 5.306 -9.483 -19.211 1.00 59.25 86 CYS A C 1
ATOM 695 O O . CYS A 1 86 ? 4.199 -9.712 -18.728 1.00 59.25 86 CYS A O 1
ATOM 697 N N . ALA A 1 87 ? 5.500 -8.419 -19.998 1.00 59.06 87 ALA A N 1
ATOM 698 C CA . ALA A 1 87 ? 4.395 -7.519 -20.336 1.00 59.06 87 ALA A CA 1
ATOM 699 C C . ALA A 1 87 ? 3.361 -8.240 -21.219 1.00 59.06 87 ALA A C 1
ATOM 701 O O . ALA A 1 87 ? 3.660 -8.580 -22.363 1.00 59.06 87 ALA A O 1
ATOM 702 N N . CYS A 1 88 ? 2.127 -8.421 -20.739 1.00 52.28 88 CYS A N 1
ATOM 703 C CA . CYS A 1 88 ? 1.022 -8.802 -21.615 1.00 52.28 88 CYS A CA 1
ATOM 704 C C . CYS A 1 88 ? 0.489 -7.553 -22.341 1.00 52.28 88 CYS A C 1
ATOM 706 O O . CYS A 1 88 ? -0.537 -6.969 -21.982 1.00 52.28 88 CYS A O 1
ATOM 708 N N . ASP A 1 89 ? 1.209 -7.109 -23.373 1.00 45.34 89 ASP A N 1
ATOM 709 C CA . ASP A 1 89 ? 0.717 -6.076 -24.287 1.00 45.34 89 ASP A CA 1
ATOM 710 C C . ASP A 1 89 ? -0.407 -6.666 -25.153 1.00 45.34 89 ASP A C 1
ATOM 712 O O . ASP A 1 89 ? -0.204 -7.118 -26.275 1.00 45.34 89 ASP A O 1
ATOM 716 N N . ALA A 1 90 ? -1.635 -6.643 -24.637 1.00 46.22 90 ALA A N 1
ATOM 717 C CA . ALA A 1 90 ? -2.815 -7.107 -25.364 1.00 46.22 90 ALA A CA 1
ATOM 718 C C . ALA A 1 90 ? -3.256 -6.169 -26.515 1.00 46.22 90 ALA A C 1
ATOM 720 O O . ALA A 1 90 ? -4.337 -6.371 -27.060 1.00 46.22 90 ALA A O 1
ATOM 721 N N . ALA A 1 91 ? -2.496 -5.117 -26.872 1.00 42.41 91 ALA A N 1
ATOM 722 C CA . ALA A 1 91 ? -3.045 -4.051 -27.724 1.00 42.41 91 ALA A CA 1
ATOM 723 C C . ALA A 1 91 ? -2.120 -3.327 -28.728 1.00 42.41 91 ALA A C 1
ATOM 725 O O . ALA A 1 91 ? -2.629 -2.417 -29.378 1.00 42.41 91 ALA A O 1
ATOM 726 N N . ALA A 1 92 ? -0.826 -3.641 -28.905 1.00 41.09 92 ALA A N 1
ATOM 727 C CA . ALA A 1 92 ? 0.021 -2.739 -29.720 1.00 41.09 92 ALA A CA 1
ATOM 728 C C . ALA A 1 92 ? 1.059 -3.339 -30.683 1.00 41.09 92 ALA A C 1
ATOM 730 O O . ALA A 1 92 ? 1.582 -2.595 -31.510 1.00 41.09 92 ALA A O 1
ATOM 731 N N . SER A 1 93 ? 1.350 -4.637 -30.676 1.00 36.34 93 SER A N 1
ATOM 732 C CA . SER A 1 93 ? 2.316 -5.190 -31.634 1.00 36.34 93 SER A CA 1
ATOM 733 C C . SER A 1 93 ? 2.043 -6.667 -31.878 1.00 36.34 93 SER A C 1
ATOM 735 O O . SER A 1 93 ? 1.966 -7.456 -30.944 1.00 36.34 93 SER A O 1
ATOM 737 N N . GLY A 1 94 ? 1.889 -7.050 -33.148 1.00 40.44 94 GLY A N 1
ATOM 738 C CA . GLY A 1 94 ? 1.535 -8.403 -33.603 1.00 40.44 94 GLY A CA 1
ATOM 739 C C . GLY A 1 94 ? 2.573 -9.502 -33.335 1.00 40.44 94 GLY A C 1
ATOM 740 O O . GLY A 1 94 ? 2.580 -10.498 -34.047 1.00 40.44 94 GLY A O 1
ATOM 741 N N . GLN A 1 95 ? 3.443 -9.325 -32.340 1.00 42.97 95 GLN A N 1
ATOM 742 C CA . GLN A 1 95 ? 4.354 -10.327 -31.790 1.00 42.97 95 GLN A CA 1
ATOM 743 C C . GLN A 1 95 ? 4.548 -10.035 -30.290 1.00 42.97 95 GLN A C 1
ATOM 745 O O . GLN A 1 95 ? 5.599 -9.563 -29.863 1.00 42.97 95 GLN A O 1
ATOM 750 N N . ALA A 1 96 ? 3.507 -10.253 -29.485 1.00 46.22 96 ALA A N 1
ATOM 751 C CA . ALA A 1 96 ? 3.646 -10.317 -28.033 1.00 46.22 96 ALA A CA 1
ATOM 752 C C . ALA A 1 96 ? 4.092 -11.737 -27.664 1.00 46.22 96 ALA A C 1
ATOM 754 O O . ALA A 1 96 ? 3.441 -12.704 -28.065 1.00 46.22 96 ALA A O 1
ATOM 755 N N . SER A 1 97 ? 5.189 -11.880 -26.916 1.00 45.12 97 SER A N 1
ATOM 756 C CA . SER A 1 97 ? 5.467 -13.150 -26.243 1.00 45.12 97 SER A CA 1
ATOM 757 C C . SER A 1 97 ? 4.274 -13.450 -25.332 1.00 45.12 97 SER A C 1
ATOM 759 O O . SER A 1 97 ? 3.943 -12.655 -24.457 1.00 45.12 97 SER A O 1
ATOM 761 N N . LEU A 1 98 ? 3.584 -14.557 -25.601 1.00 52.41 98 LEU A N 1
ATOM 762 C CA . LEU A 1 98 ? 2.318 -14.985 -24.986 1.00 52.41 98 LEU A CA 1
ATOM 763 C C . LEU A 1 98 ? 2.469 -15.455 -23.527 1.00 52.41 98 LEU A C 1
ATOM 765 O O . LEU A 1 98 ? 1.551 -16.059 -22.971 1.00 52.41 98 LEU A O 1
ATOM 769 N N . GLU A 1 99 ? 3.627 -15.233 -22.913 1.00 66.50 99 GLU A N 1
ATOM 770 C CA . GLU A 1 99 ? 3.926 -15.741 -21.583 1.00 66.50 99 GLU A CA 1
ATOM 771 C C . GLU A 1 99 ? 3.205 -14.901 -20.527 1.00 66.50 99 GLU A C 1
ATOM 773 O O . GLU A 1 99 ? 3.430 -13.698 -20.375 1.00 66.50 99 GLU A O 1
ATOM 778 N N . GLN A 1 100 ? 2.272 -15.537 -19.818 1.00 77.06 100 GLN A N 1
ATOM 779 C CA . GLN A 1 100 ? 1.582 -14.898 -18.706 1.00 77.06 100 GLN A CA 1
ATOM 780 C C . GLN A 1 100 ? 2.589 -14.553 -17.598 1.00 77.06 100 GLN A C 1
ATOM 782 O O . GLN A 1 100 ? 3.497 -15.347 -17.340 1.00 77.06 100 GLN A O 1
ATOM 787 N N . PRO A 1 101 ? 2.413 -13.419 -16.893 1.00 88.06 101 PRO A N 1
ATOM 788 C CA . PRO A 1 101 ? 3.231 -13.109 -15.732 1.00 88.06 101 PRO A CA 1
ATOM 789 C C . PRO A 1 101 ? 3.247 -14.260 -14.713 1.00 88.06 101 PRO A C 1
ATOM 791 O O . PRO A 1 101 ? 2.181 -14.810 -14.413 1.00 88.06 101 PRO A O 1
ATOM 794 N N . PRO A 1 102 ? 4.410 -14.596 -14.126 1.00 89.81 102 PRO A N 1
ATOM 795 C CA . PRO A 1 102 ? 4.494 -15.618 -13.091 1.00 89.81 102 PRO A CA 1
ATOM 796 C C . PRO A 1 102 ? 3.565 -15.315 -11.913 1.00 89.81 102 PRO A C 1
ATOM 798 O O . PRO A 1 102 ? 3.511 -14.190 -11.415 1.00 89.81 102 PRO A O 1
ATOM 801 N N . ALA A 1 103 ? 2.867 -16.333 -11.403 1.00 89.62 103 ALA A N 1
ATOM 802 C CA . ALA A 1 103 ? 1.975 -16.178 -10.250 1.00 89.62 103 ALA A CA 1
ATOM 803 C C . ALA A 1 103 ? 2.707 -15.846 -8.934 1.00 89.62 103 ALA A C 1
ATOM 805 O O . ALA A 1 103 ? 2.056 -15.439 -7.967 1.00 89.62 103 ALA A O 1
ATOM 806 N N . SER A 1 104 ? 4.032 -16.026 -8.905 1.00 91.31 104 SER A N 1
ATOM 807 C CA . SER A 1 104 ? 4.936 -15.626 -7.823 1.00 91.31 104 SER A CA 1
ATOM 808 C C . SER A 1 104 ? 5.252 -14.128 -7.824 1.00 91.31 104 SER A C 1
ATOM 810 O O . SER A 1 104 ? 5.646 -13.595 -6.791 1.00 91.31 104 SER A O 1
ATOM 812 N N . HIS A 1 105 ? 5.062 -13.421 -8.944 1.00 94.00 105 HIS A N 1
ATOM 813 C CA . HIS A 1 105 ? 5.281 -11.979 -9.006 1.00 94.00 105 HIS A CA 1
ATOM 814 C C . HIS A 1 105 ? 4.087 -11.245 -8.397 1.00 94.00 105 HIS A C 1
ATOM 816 O O . HIS A 1 105 ? 2.964 -11.358 -8.892 1.00 94.00 105 HIS A O 1
ATOM 822 N N . VAL A 1 106 ? 4.335 -10.454 -7.351 1.00 95.25 106 VAL A N 1
ATOM 823 C CA . VAL A 1 106 ? 3.303 -9.683 -6.646 1.00 95.25 106 VAL A CA 1
ATOM 824 C C . VAL A 1 106 ? 3.670 -8.207 -6.625 1.00 95.25 106 VAL A C 1
ATOM 826 O O . VAL A 1 106 ? 4.777 -7.838 -6.245 1.00 95.25 106 VAL A O 1
ATOM 829 N N . LEU A 1 107 ? 2.717 -7.358 -7.000 1.00 96.31 107 LEU A N 1
ATOM 830 C CA . LEU A 1 107 ? 2.814 -5.912 -6.863 1.00 96.31 107 LEU A CA 1
ATOM 831 C C . LEU A 1 107 ? 1.983 -5.468 -5.666 1.00 96.31 107 LEU A C 1
ATOM 833 O O . LEU A 1 107 ? 0.779 -5.713 -5.636 1.00 96.31 107 LEU A O 1
ATOM 837 N N . VAL A 1 108 ? 2.607 -4.772 -4.720 1.00 95.88 108 VAL A N 1
ATOM 838 C CA . VAL A 1 108 ? 1.931 -4.238 -3.535 1.00 95.88 108 VAL A CA 1
ATOM 839 C C . VAL A 1 108 ? 2.083 -2.723 -3.483 1.00 95.88 108 VAL A C 1
ATOM 841 O O . VAL A 1 108 ? 3.190 -2.199 -3.603 1.00 95.88 108 VAL A O 1
ATOM 844 N N . THR A 1 109 ? 0.980 -2.015 -3.251 1.00 94.81 109 THR A N 1
ATOM 845 C CA . THR A 1 109 ? 0.981 -0.589 -2.917 1.00 94.81 109 THR A CA 1
ATOM 846 C C . THR A 1 109 ? 0.367 -0.344 -1.547 1.00 94.81 109 THR A C 1
ATOM 848 O O . THR A 1 109 ? -0.560 -1.028 -1.124 1.00 94.81 109 THR A O 1
ATOM 851 N N . ALA A 1 110 ? 0.864 0.681 -0.863 1.00 91.69 110 ALA A N 1
ATOM 852 C CA . ALA A 1 110 ? 0.242 1.244 0.326 1.00 91.69 110 ALA A CA 1
ATOM 853 C C . ALA A 1 110 ? 0.651 2.715 0.416 1.00 91.69 110 ALA A C 1
ATOM 855 O O . ALA A 1 110 ? 1.840 3.032 0.349 1.00 91.69 110 ALA A O 1
ATOM 856 N N . SER A 1 111 ? -0.322 3.624 0.530 1.00 88.50 111 SER A N 1
ATOM 857 C CA . SER A 1 111 ? -0.069 5.079 0.517 1.00 88.50 111 SER A CA 1
ATOM 858 C C . SER A 1 111 ? 0.793 5.549 -0.672 1.00 88.50 111 SER A C 1
ATOM 860 O O . SER A 1 111 ? 1.623 6.451 -0.547 1.00 88.50 111 SER A O 1
ATOM 862 N N . PHE A 1 112 ? 0.615 4.932 -1.846 1.00 89.69 112 PHE A N 1
ATOM 863 C CA . PHE A 1 112 ? 1.396 5.249 -3.039 1.00 89.69 112 PHE A CA 1
ATOM 864 C C . PHE A 1 112 ? 0.712 6.338 -3.876 1.00 89.69 112 PHE A C 1
ATOM 866 O O . PHE A 1 112 ? -0.342 6.133 -4.468 1.00 89.69 112 PHE A O 1
ATOM 873 N N . GLY A 1 113 ? 1.328 7.520 -3.948 1.00 86.62 113 GLY A N 1
ATOM 874 C CA . GLY A 1 113 ? 0.726 8.722 -4.542 1.00 86.62 113 GLY A CA 1
ATOM 875 C C . GLY A 1 113 ? 0.695 8.788 -6.077 1.00 86.62 113 GLY A C 1
ATOM 876 O O . GLY A 1 113 ? 0.544 9.882 -6.629 1.00 86.62 113 GLY A O 1
ATOM 877 N N . ARG A 1 114 ? 0.888 7.674 -6.796 1.00 89.31 114 ARG A N 1
ATOM 878 C CA . ARG A 1 114 ? 0.861 7.634 -8.269 1.00 89.31 114 ARG A CA 1
ATOM 879 C C . ARG A 1 114 ? -0.170 6.630 -8.766 1.00 89.31 114 ARG A C 1
ATOM 881 O O . ARG A 1 114 ? -0.307 5.542 -8.225 1.00 89.31 114 ARG A O 1
ATOM 888 N N . ILE A 1 115 ? -0.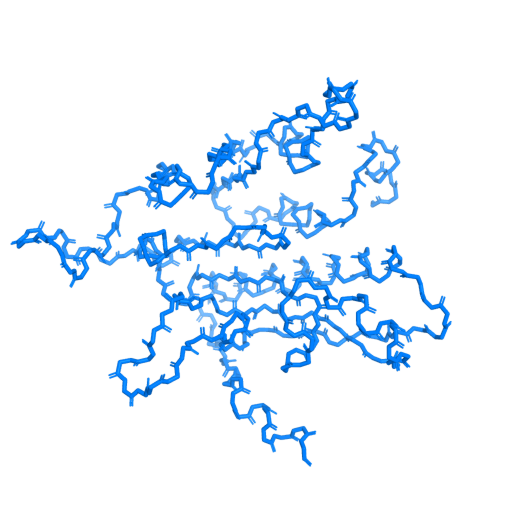837 6.978 -9.864 1.00 89.75 115 ILE A N 1
ATOM 889 C CA . ILE A 1 115 ? -1.739 6.060 -10.564 1.00 89.75 115 ILE A CA 1
ATOM 890 C C . ILE A 1 115 ? -0.896 5.098 -11.400 1.00 89.75 115 ILE A C 1
ATOM 892 O O . ILE A 1 115 ? -0.221 5.524 -12.342 1.00 89.75 115 ILE A O 1
ATOM 896 N N . LEU A 1 116 ? -0.960 3.809 -11.075 1.00 91.56 116 LEU A N 1
ATOM 897 C CA . LEU A 1 116 ? -0.395 2.748 -11.902 1.00 91.56 116 LEU A CA 1
ATOM 898 C C . LEU A 1 116 ? -1.230 2.594 -13.181 1.00 91.56 116 LEU A C 1
ATOM 900 O O . LEU A 1 116 ? -2.455 2.500 -13.141 1.00 91.56 116 LEU A O 1
ATOM 904 N N . THR A 1 117 ? -0.565 2.626 -14.335 1.00 89.88 117 THR A N 1
ATOM 905 C CA . THR A 1 117 ? -1.213 2.495 -15.642 1.00 89.88 117 THR A CA 1
ATOM 906 C C . THR A 1 117 ? -1.447 1.021 -15.970 1.00 89.88 117 THR A C 1
ATOM 908 O O . THR A 1 117 ? -0.821 0.142 -15.376 1.00 89.88 117 THR A O 1
ATOM 911 N N . GLN A 1 118 ? -2.283 0.741 -16.976 1.00 88.19 118 GLN A N 1
ATOM 912 C CA . GLN A 1 118 ? -2.424 -0.616 -17.515 1.00 88.19 118 GLN A CA 1
ATOM 913 C C . GLN A 1 118 ? -1.067 -1.220 -17.897 1.00 88.19 118 GLN A C 1
ATOM 915 O O . GLN A 1 118 ? -0.830 -2.391 -17.624 1.00 88.19 118 GLN A O 1
ATOM 920 N N . LYS A 1 119 ? -0.162 -0.406 -18.459 1.00 88.12 119 LYS A N 1
ATOM 921 C CA . LYS A 1 119 ? 1.196 -0.829 -18.808 1.00 88.12 119 LYS A CA 1
ATOM 922 C C . LYS A 1 119 ? 1.930 -1.382 -17.588 1.00 88.12 119 LYS A C 1
ATOM 924 O O . LYS A 1 119 ? 2.412 -2.501 -17.651 1.00 88.12 119 LYS A O 1
ATOM 929 N N . HIS A 1 120 ? 1.935 -0.663 -16.463 1.00 92.00 120 HIS A N 1
ATOM 930 C CA . HIS A 1 120 ? 2.568 -1.152 -15.231 1.00 92.00 120 HIS A CA 1
ATOM 931 C C . HIS A 1 120 ? 1.893 -2.420 -14.699 1.00 92.00 120 HIS A C 1
ATOM 933 O O . HIS A 1 120 ? 2.570 -3.381 -14.351 1.00 92.00 120 HIS A O 1
ATOM 939 N N . LEU A 1 121 ? 0.558 -2.433 -14.646 1.00 92.25 121 LEU A N 1
ATOM 940 C CA . LEU A 1 121 ? -0.191 -3.546 -14.062 1.00 92.25 121 LEU A CA 1
ATOM 941 C C . LEU A 1 121 ? -0.085 -4.830 -14.901 1.00 92.25 121 LEU A C 1
ATOM 943 O O . LEU A 1 121 ? -0.107 -5.916 -14.332 1.00 92.25 121 LEU A O 1
ATOM 947 N N . SER A 1 122 ? 0.061 -4.725 -16.227 1.00 90.62 122 SER A N 1
ATOM 948 C CA . SER A 1 122 ? 0.128 -5.868 -17.155 1.00 90.62 122 SER A CA 1
ATOM 949 C C . SER A 1 122 ? 1.259 -6.862 -16.859 1.00 90.62 122 SER A C 1
ATOM 951 O O . SER A 1 122 ? 1.139 -8.033 -17.197 1.00 90.62 122 SER A O 1
ATOM 953 N N . HIS A 1 123 ? 2.305 -6.435 -16.150 1.00 91.25 123 HIS A N 1
ATOM 954 C CA . HIS A 1 123 ? 3.425 -7.285 -15.735 1.00 91.25 123 HIS A CA 1
ATOM 955 C C . HIS A 1 123 ? 3.120 -8.203 -14.541 1.00 91.25 123 HIS A C 1
ATOM 957 O O . HIS A 1 123 ? 3.990 -8.946 -14.095 1.00 91.25 123 HIS A O 1
ATOM 963 N N . PHE A 1 124 ? 1.901 -8.147 -14.002 1.00 93.19 124 PHE A N 1
ATOM 964 C CA . PHE A 1 124 ? 1.452 -8.951 -12.868 1.00 93.19 124 PHE A CA 1
ATOM 965 C C . PHE A 1 124 ? 0.087 -9.556 -13.179 1.00 93.19 124 PHE A C 1
ATOM 967 O O . PHE A 1 124 ? -0.739 -8.919 -13.841 1.00 93.19 124 PHE A O 1
ATOM 974 N N . LEU A 1 125 ? -0.205 -10.750 -12.664 1.00 92.31 125 LEU A N 1
ATOM 975 C CA . LEU A 1 125 ? -1.557 -11.310 -12.755 1.00 92.31 125 LEU A CA 1
ATOM 976 C C . LEU A 1 125 ? -2.564 -10.402 -12.024 1.00 92.31 125 LEU A C 1
ATOM 978 O O . LEU A 1 125 ? -2.196 -9.804 -11.012 1.00 92.31 125 LEU A O 1
ATOM 982 N N . PRO A 1 126 ? -3.832 -10.301 -12.473 1.00 89.00 126 PRO A N 1
ATOM 983 C CA . PRO A 1 126 ? -4.856 -9.503 -11.787 1.00 89.00 126 PRO A CA 1
ATOM 984 C C . PRO A 1 126 ? -4.931 -9.795 -10.280 1.00 89.00 126 PRO A C 1
ATOM 986 O O . PRO A 1 126 ? -4.828 -8.891 -9.457 1.00 89.00 126 PRO A O 1
ATOM 989 N N . THR A 1 127 ? -4.902 -11.078 -9.910 1.00 90.75 127 THR A N 1
ATOM 990 C CA . THR A 1 127 ? -4.925 -11.570 -8.520 1.00 90.75 127 THR A CA 1
ATOM 991 C C . THR A 1 127 ? -3.648 -11.304 -7.711 1.00 90.75 127 THR A C 1
ATOM 993 O O . THR A 1 127 ? -3.554 -11.709 -6.551 1.00 90.75 127 THR A O 1
ATOM 996 N N . ARG A 1 128 ? -2.644 -10.657 -8.312 1.00 94.75 128 ARG A N 1
ATOM 997 C CA . ARG A 1 128 ? -1.329 -10.356 -7.726 1.00 94.75 128 ARG A CA 1
ATOM 998 C C . ARG A 1 128 ? -0.995 -8.865 -7.736 1.00 94.75 128 ARG A C 1
ATOM 1000 O O . ARG A 1 128 ? 0.152 -8.488 -7.525 1.00 94.75 128 ARG A O 1
ATOM 1007 N N . ARG A 1 129 ? -1.993 -8.008 -7.958 1.00 95.44 129 ARG A N 1
ATOM 1008 C CA . ARG A 1 129 ? -1.877 -6.549 -7.857 1.00 95.44 129 ARG A CA 1
ATOM 1009 C C . ARG A 1 129 ? -2.672 -6.108 -6.634 1.00 95.44 129 ARG A C 1
ATOM 1011 O O . ARG A 1 129 ? -3.895 -6.093 -6.686 1.00 95.44 129 ARG A O 1
ATOM 1018 N N . LEU A 1 130 ? -2.000 -5.789 -5.537 1.00 96.69 130 LEU A N 1
ATOM 1019 C CA . LEU A 1 130 ? -2.626 -5.566 -4.237 1.00 96.69 130 LEU A CA 1
ATOM 1020 C C . LEU A 1 130 ? -2.434 -4.127 -3.760 1.00 96.69 130 LEU A C 1
ATOM 1022 O O . LEU A 1 130 ? -1.323 -3.606 -3.804 1.00 96.69 130 LEU A O 1
ATOM 1026 N N . ASN A 1 131 ? -3.489 -3.510 -3.236 1.00 96.00 131 ASN A N 1
ATOM 1027 C CA . ASN A 1 131 ? -3.399 -2.249 -2.502 1.00 96.00 131 ASN A CA 1
ATOM 1028 C C . ASN A 1 131 ? -3.865 -2.448 -1.057 1.00 96.00 131 ASN A C 1
ATOM 1030 O O . ASN A 1 131 ? -4.927 -3.024 -0.825 1.00 96.00 131 ASN A O 1
ATOM 1034 N N . VAL A 1 132 ? -3.085 -1.958 -0.094 1.00 96.69 132 VAL A N 1
ATOM 1035 C CA . VAL A 1 132 ? -3.470 -1.907 1.321 1.00 96.69 132 VAL A CA 1
ATOM 1036 C C . VAL A 1 132 ? -4.142 -0.561 1.582 1.00 96.69 132 VAL A C 1
ATOM 1038 O O . VAL A 1 132 ? -3.482 0.482 1.606 1.00 96.69 132 VAL A O 1
ATOM 1041 N N . HIS A 1 133 ? -5.460 -0.586 1.760 1.00 96.06 133 HIS A N 1
ATOM 1042 C CA . HIS A 1 133 ? -6.300 0.597 1.924 1.00 96.06 133 HIS A CA 1
ATOM 1043 C C . HIS A 1 133 ? -6.794 0.727 3.373 1.00 96.06 133 HIS A C 1
ATOM 1045 O O . HIS A 1 133 ? -7.457 -0.189 3.859 1.00 96.06 133 HIS A O 1
ATOM 1051 N N . PRO A 1 134 ? -6.509 1.831 4.089 1.00 96.25 134 PRO A N 1
ATOM 1052 C CA . PRO A 1 134 ? -6.818 1.958 5.513 1.00 96.25 134 PRO A CA 1
ATOM 1053 C C . PRO A 1 134 ? -8.242 2.487 5.755 1.00 96.25 134 PRO A C 1
ATOM 1055 O O . PRO A 1 134 ? -8.431 3.550 6.343 1.00 96.25 134 PRO A O 1
ATOM 1058 N N . SER A 1 135 ? -9.234 1.759 5.243 1.00 96.12 135 SER A N 1
ATOM 1059 C CA . SER A 1 135 ? -10.639 1.856 5.663 1.00 96.12 135 SER A CA 1
ATOM 1060 C C . SER A 1 135 ? -11.369 0.541 5.396 1.00 96.12 135 SER A C 1
ATOM 1062 O O . SER A 1 135 ? -10.866 -0.319 4.666 1.00 96.12 135 SER A O 1
ATOM 1064 N N . LEU A 1 136 ? -12.574 0.411 5.950 1.00 95.00 136 LEU A N 1
ATOM 1065 C CA . LEU A 1 136 ? -13.523 -0.641 5.599 1.00 95.00 136 LEU A CA 1
ATOM 1066 C C . LEU A 1 136 ? -14.272 -0.250 4.320 1.00 95.00 136 LEU A C 1
ATOM 1068 O O . LEU A 1 136 ? -15.316 0.403 4.351 1.00 95.00 136 LEU A O 1
ATOM 1072 N N . LEU A 1 137 ? -13.714 -0.630 3.169 1.00 92.81 137 LEU A N 1
ATOM 1073 C CA . LEU A 1 137 ? -14.346 -0.381 1.873 1.00 92.81 137 LEU A CA 1
ATOM 1074 C C . LEU A 1 137 ? -15.750 -0.986 1.837 1.00 92.81 137 LEU A C 1
ATOM 1076 O O . LEU A 1 137 ? -15.925 -2.085 2.343 1.00 92.81 137 LEU A O 1
ATOM 1080 N N . PRO A 1 138 ? -16.740 -0.304 1.238 1.00 91.19 138 PRO A N 1
ATOM 1081 C CA . PRO A 1 138 ? -16.632 0.808 0.289 1.00 91.19 138 PRO A CA 1
ATOM 1082 C C . PRO A 1 138 ? -16.449 2.190 0.931 1.00 91.19 138 PRO A C 1
ATOM 1084 O O . PRO A 1 138 ? -16.345 3.169 0.187 1.00 91.19 138 PRO A O 1
ATOM 1087 N N . GLN A 1 139 ? -16.444 2.292 2.263 1.00 91.31 139 GLN A N 1
ATOM 1088 C CA . GLN A 1 139 ? -16.315 3.572 2.949 1.00 91.31 139 GLN A CA 1
ATOM 1089 C C . GLN A 1 139 ? -14.961 4.212 2.630 1.00 91.31 139 GLN A C 1
ATOM 1091 O O . GLN A 1 139 ? -13.956 3.532 2.443 1.00 91.31 139 GLN A O 1
ATOM 1096 N N . TYR A 1 140 ? -14.957 5.540 2.531 1.00 93.69 140 TYR A N 1
ATOM 1097 C CA . TYR A 1 140 ? -13.749 6.359 2.424 1.00 93.69 140 TYR A CA 1
ATOM 1098 C C . TYR A 1 140 ? -12.726 5.942 1.351 1.00 93.69 140 TYR A C 1
ATOM 1100 O O . TYR A 1 140 ? -11.515 5.977 1.576 1.00 93.69 140 TYR A O 1
ATOM 1108 N N . ARG A 1 141 ? -13.185 5.592 0.143 1.00 92.62 141 ARG A N 1
ATOM 1109 C CA . ARG A 1 141 ? -12.290 5.442 -1.021 1.00 92.62 141 ARG A CA 1
ATOM 1110 C C . ARG A 1 141 ? -11.444 6.697 -1.252 1.00 92.62 141 ARG A C 1
ATOM 1112 O O . ARG A 1 141 ? -11.891 7.822 -1.018 1.00 92.62 141 ARG A O 1
ATOM 1119 N N . GLY A 1 142 ? -10.258 6.512 -1.823 1.00 90.31 142 GLY A N 1
ATOM 1120 C CA . GLY A 1 142 ? -9.404 7.609 -2.249 1.00 90.31 142 GLY A CA 1
ATOM 1121 C C . GLY A 1 142 ? -8.393 8.058 -1.187 1.00 90.31 142 GLY A C 1
ATOM 1122 O O . GLY A 1 142 ? -7.897 7.252 -0.406 1.00 90.31 142 GLY A O 1
ATOM 1123 N N . PRO A 1 143 ? -7.989 9.341 -1.192 1.00 90.94 143 PRO A N 1
ATOM 1124 C CA . PRO A 1 143 ? -6.668 9.729 -0.693 1.00 90.94 143 PRO A CA 1
ATOM 1125 C C . PRO A 1 143 ? -6.556 9.962 0.821 1.00 90.94 143 PRO A C 1
ATOM 1127 O O . PRO A 1 143 ? -5.437 10.077 1.315 1.00 90.94 143 PRO A O 1
ATOM 1130 N N . ALA A 1 144 ? -7.666 10.096 1.552 1.00 95.06 144 ALA A N 1
ATOM 1131 C CA . ALA A 1 144 ? -7.647 10.505 2.964 1.00 95.06 144 ALA A CA 1
ATOM 1132 C C . ALA A 1 144 ? -8.634 9.718 3.856 1.00 95.06 144 ALA A C 1
ATOM 1134 O O . ALA A 1 144 ? -9.440 10.334 4.557 1.00 95.06 144 ALA A O 1
ATOM 1135 N N . PRO A 1 145 ? -8.634 8.373 3.823 1.00 96.25 145 PRO A N 1
ATOM 1136 C CA . PRO A 1 145 ? -9.623 7.566 4.537 1.00 96.25 145 PRO A CA 1
ATOM 1137 C C . PRO A 1 145 ? -9.624 7.761 6.055 1.00 96.25 145 PRO A C 1
ATOM 1139 O O . PRO A 1 145 ? -10.675 7.970 6.650 1.00 96.25 145 PRO A O 1
ATOM 1142 N N . ILE A 1 146 ? -8.440 7.770 6.671 1.00 96.94 146 ILE A N 1
ATOM 1143 C CA . ILE A 1 146 ? -8.282 7.893 8.127 1.00 96.94 146 ILE A CA 1
ATOM 1144 C C . ILE A 1 146 ? -8.835 9.236 8.612 1.00 96.94 146 ILE A C 1
ATOM 1146 O O . ILE A 1 146 ? -9.515 9.307 9.628 1.00 96.94 146 ILE A O 1
ATOM 1150 N N . GLN A 1 147 ? -8.558 10.315 7.876 1.00 97.50 147 GLN A N 1
ATOM 1151 C CA . GLN A 1 147 ? -9.047 11.646 8.217 1.00 97.50 147 GLN A CA 1
ATOM 1152 C C . GLN A 1 147 ? -10.573 11.713 8.153 1.00 97.50 147 GLN A C 1
ATOM 1154 O O . GLN A 1 147 ? -11.175 12.267 9.064 1.00 97.50 147 GLN A O 1
ATOM 1159 N N . HIS A 1 148 ? -11.195 11.144 7.117 1.00 97.69 148 HIS A N 1
ATOM 1160 C CA . HIS A 1 148 ? -12.656 11.142 7.009 1.00 97.69 148 HIS A CA 1
ATOM 1161 C C . HIS A 1 148 ? -13.310 10.306 8.113 1.00 97.69 148 HIS A C 1
ATOM 1163 O O . HIS A 1 148 ? -14.229 10.800 8.755 1.00 97.69 148 HIS A O 1
ATOM 1169 N N . SER A 1 149 ? -12.779 9.110 8.390 1.00 97.69 149 SER A N 1
ATOM 1170 C CA . SER A 1 149 ? -13.227 8.243 9.491 1.00 97.69 149 SER A CA 1
ATOM 1171 C C . SER A 1 149 ? -13.216 8.974 10.840 1.00 97.69 149 SER A C 1
ATOM 1173 O O . SER A 1 149 ? -14.160 8.899 11.623 1.00 97.69 149 SER A O 1
ATOM 1175 N N . LEU A 1 150 ? -12.158 9.746 11.110 1.00 97.94 150 LEU A N 1
ATOM 1176 C CA . LEU A 1 150 ? -12.046 10.549 12.331 1.00 97.94 150 LEU A CA 1
ATOM 1177 C C . LEU A 1 150 ? -13.003 11.747 12.350 1.00 97.94 150 LEU A C 1
ATOM 1179 O O . LEU A 1 150 ? -13.624 12.014 13.374 1.00 97.94 150 LEU A O 1
ATOM 1183 N N . LEU A 1 151 ? -13.123 12.475 11.236 1.00 97.50 151 LEU A N 1
ATOM 1184 C CA . LEU A 1 151 ? -13.994 13.653 11.133 1.00 97.50 151 LEU A CA 1
ATOM 1185 C C . LEU A 1 151 ? -15.479 13.298 11.243 1.00 97.50 151 LEU A C 1
ATOM 1187 O O . LEU A 1 151 ? -16.250 14.098 11.768 1.00 97.50 151 LEU A O 1
ATOM 1191 N N . ASN A 1 152 ? -15.863 12.109 10.784 1.00 97.31 152 ASN A N 1
ATOM 1192 C CA . ASN A 1 152 ? -17.228 11.606 10.897 1.00 97.31 152 ASN A CA 1
ATOM 1193 C C . ASN A 1 152 ? -17.548 11.033 12.285 1.00 97.31 152 ASN A C 1
ATOM 1195 O O . ASN A 1 152 ? -18.712 10.773 12.579 1.00 97.31 152 ASN A O 1
ATOM 1199 N N . GLY A 1 153 ? -16.546 10.887 13.159 1.00 96.31 153 GLY A N 1
ATOM 1200 C CA . GLY A 1 153 ? -16.744 10.359 14.507 1.00 96.31 153 GLY A CA 1
ATOM 1201 C C . GLY A 1 153 ? -17.073 8.865 14.534 1.00 96.31 153 GLY A C 1
ATOM 1202 O O . GLY A 1 153 ? -17.730 8.407 15.475 1.00 96.31 153 GLY A O 1
ATOM 1203 N N . ASP A 1 154 ? -16.628 8.113 13.522 1.00 97.00 154 ASP A N 1
ATOM 1204 C CA . ASP A 1 154 ? -16.875 6.675 13.443 1.00 97.00 154 ASP A CA 1
ATOM 1205 C C . ASP A 1 154 ? -16.303 5.962 14.672 1.00 97.00 154 ASP A C 1
ATOM 1207 O O . ASP A 1 154 ? -15.220 6.297 15.158 1.00 97.00 154 ASP A O 1
ATOM 1211 N N . GLN A 1 155 ? -17.034 4.967 15.174 1.00 96.94 155 GLN A N 1
ATOM 1212 C CA . GLN A 1 155 ? -16.583 4.126 16.292 1.00 96.94 155 GLN A CA 1
ATOM 1213 C C . GLN A 1 155 ? -15.750 2.930 15.818 1.00 96.94 155 GLN A C 1
ATOM 1215 O O . GLN A 1 155 ? -15.075 2.282 16.614 1.00 96.94 155 GLN A O 1
ATOM 1220 N N . GLU A 1 156 ? -15.785 2.644 14.519 1.00 97.06 156 GLU A N 1
ATOM 1221 C CA . GLU A 1 156 ? -15.104 1.525 13.886 1.00 97.06 156 GLU A CA 1
ATOM 1222 C C . GLU A 1 156 ? -14.495 1.989 12.561 1.00 97.06 156 GLU A C 1
ATOM 1224 O O . GLU A 1 156 ? -15.076 2.782 11.824 1.00 97.06 156 GLU A O 1
ATOM 1229 N N . THR A 1 157 ? -13.305 1.489 12.258 1.00 97.31 157 THR A N 1
ATOM 1230 C CA . THR A 1 157 ? -12.649 1.637 10.962 1.00 97.31 157 THR A CA 1
ATOM 1231 C C . THR A 1 157 ? -11.887 0.350 10.658 1.00 97.31 157 THR A C 1
ATOM 1233 O O . THR A 1 157 ? -12.149 -0.695 11.249 1.00 97.31 157 THR A O 1
ATOM 1236 N N . GLY A 1 158 ? -10.940 0.361 9.727 1.00 97.00 158 GLY A N 1
ATOM 1237 C CA . GLY A 1 158 ? -10.165 -0.843 9.472 1.00 97.00 158 GLY A CA 1
ATOM 1238 C C . GLY A 1 158 ? -9.248 -0.754 8.278 1.00 97.00 158 GLY A C 1
ATOM 1239 O O . GLY A 1 158 ? -8.913 0.325 7.794 1.00 97.00 158 GLY A O 1
ATOM 1240 N N . VAL A 1 159 ? -8.820 -1.921 7.819 1.00 97.19 159 VAL A N 1
ATOM 1241 C CA . VAL A 1 159 ? -7.948 -2.065 6.658 1.00 97.19 159 VAL A CA 1
ATOM 1242 C C . VAL A 1 159 ? -8.521 -3.108 5.719 1.00 97.19 159 VAL A C 1
ATOM 1244 O O . VAL A 1 159 ? -8.915 -4.188 6.157 1.00 97.19 159 VAL A O 1
ATOM 1247 N N . CYS A 1 160 ? -8.493 -2.815 4.426 1.00 97.38 160 CYS A N 1
ATOM 1248 C CA . CYS A 1 160 ? -8.743 -3.773 3.360 1.00 97.38 160 CYS A CA 1
ATOM 1249 C C . CYS A 1 160 ? -7.466 -3.988 2.541 1.00 97.38 160 CYS A C 1
ATOM 1251 O O . CYS A 1 160 ? -6.755 -3.038 2.216 1.00 97.38 160 CYS A O 1
ATOM 1253 N N . VAL A 1 161 ? -7.203 -5.232 2.147 1.00 96.94 161 VAL A N 1
ATOM 1254 C CA . VAL A 1 161 ? -6.294 -5.548 1.043 1.00 96.94 161 VAL A CA 1
ATOM 1255 C C . VAL A 1 161 ? -7.152 -5.836 -0.178 1.00 96.94 161 VAL A C 1
ATOM 1257 O O . VAL A 1 161 ? -7.937 -6.786 -0.176 1.00 96.94 161 VAL A O 1
ATOM 1260 N N . ILE A 1 162 ? -7.025 -5.003 -1.207 1.00 95.44 162 ILE A N 1
ATOM 1261 C CA . ILE A 1 162 ? -7.858 -5.069 -2.411 1.00 95.44 162 ILE A CA 1
ATOM 1262 C C .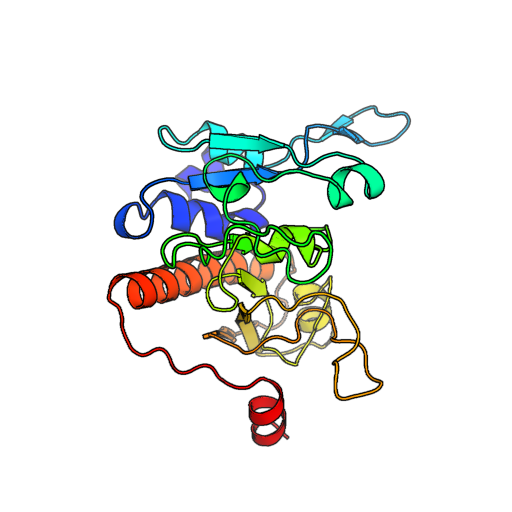 ILE A 1 162 ? -7.052 -5.368 -3.661 1.00 95.44 162 ILE A C 1
ATOM 1264 O O . ILE A 1 162 ? -5.859 -5.075 -3.735 1.00 95.44 162 ILE A O 1
ATOM 1268 N N . GLU A 1 163 ? -7.732 -5.899 -4.671 1.00 94.06 163 GLU A N 1
ATOM 1269 C CA . GLU A 1 163 ? -7.195 -5.977 -6.023 1.00 94.06 163 GLU A CA 1
ATOM 1270 C C . GLU A 1 163 ? -7.089 -4.577 -6.653 1.00 94.06 163 GLU A C 1
ATOM 1272 O O . GLU A 1 163 ? -8.022 -3.774 -6.609 1.00 94.06 163 GLU A O 1
ATOM 1277 N N . MET A 1 164 ? -5.954 -4.264 -7.276 1.00 93.44 164 MET A N 1
ATOM 1278 C CA . MET A 1 164 ? -5.817 -3.047 -8.069 1.00 93.44 164 MET A CA 1
ATOM 1279 C C . MET A 1 164 ? -6.352 -3.263 -9.479 1.00 93.44 164 MET A C 1
ATOM 1281 O O . MET A 1 164 ? -5.826 -4.068 -10.254 1.00 93.44 164 MET A O 1
ATOM 1285 N N . LEU A 1 165 ? -7.350 -2.462 -9.841 1.00 89.50 165 LEU A N 1
ATOM 1286 C CA . LEU A 1 165 ? -7.902 -2.445 -11.185 1.00 89.50 165 LEU A CA 1
ATOM 1287 C C . LEU A 1 165 ? -7.210 -1.391 -12.063 1.00 89.50 165 LEU A C 1
ATOM 1289 O O . LEU A 1 165 ? -6.842 -0.317 -11.578 1.00 89.50 165 LEU A O 1
ATOM 1293 N N . PRO A 1 166 ? -7.065 -1.648 -13.373 1.00 81.56 166 PRO A N 1
ATOM 1294 C CA . PRO A 1 166 ? -6.610 -0.638 -14.315 1.00 81.56 166 PRO A CA 1
ATOM 1295 C C . PRO A 1 166 ? -7.544 0.568 -14.349 1.00 81.56 166 PRO A C 1
ATOM 1297 O O . PRO A 1 166 ? -8.761 0.430 -14.474 1.00 81.56 166 PRO A O 1
ATOM 1300 N N . ALA A 1 167 ? -6.968 1.768 -14.313 1.00 69.44 167 ALA A N 1
ATOM 1301 C CA . ALA A 1 167 ? -7.730 2.987 -14.539 1.00 69.44 167 ALA A CA 1
ATOM 1302 C C . ALA A 1 167 ? -8.259 3.010 -15.989 1.00 69.44 167 ALA A C 1
ATOM 1304 O O . ALA A 1 167 ? -7.474 3.027 -16.938 1.00 69.44 167 ALA A O 1
ATOM 1305 N N . GLY A 1 168 ? -9.582 3.027 -16.175 1.00 62.84 168 GLY A N 1
ATOM 1306 C CA . GLY A 1 168 ? -10.192 2.979 -17.509 1.00 62.84 168 GLY A CA 1
ATOM 1307 C C . GLY A 1 168 ? -11.721 2.925 -17.495 1.00 62.84 168 GLY A C 1
ATOM 1308 O O . GLY A 1 168 ? -12.340 2.955 -16.437 1.00 62.84 168 GLY A O 1
ATOM 1309 N N . LYS A 1 169 ? -12.343 2.878 -18.679 1.00 47.16 169 LYS A N 1
ATOM 1310 C CA . LYS A 1 169 ? -13.783 2.594 -18.839 1.00 47.16 169 LYS A CA 1
ATOM 1311 C C . LYS A 1 169 ? -13.988 1.075 -18.813 1.00 47.16 169 LYS A C 1
ATOM 1313 O O . LYS A 1 169 ? -13.190 0.372 -19.431 1.00 47.16 169 LYS A O 1
ATOM 1318 N N . LYS A 1 170 ? -15.023 0.563 -18.130 1.00 47.16 170 LYS A N 1
ATOM 1319 C CA . LYS A 1 170 ? -15.414 -0.851 -18.292 1.00 47.16 170 LYS A CA 1
ATOM 1320 C C . LYS A 1 170 ? -15.737 -1.086 -19.773 1.00 47.16 170 LYS A C 1
ATOM 1322 O O . LYS A 1 170 ? -16.392 -0.264 -20.403 1.00 47.16 170 LYS A O 1
ATOM 1327 N N . GLN A 1 171 ? -15.281 -2.202 -20.337 1.00 43.06 171 GLN A N 1
ATOM 1328 C CA . GLN A 1 171 ? -15.514 -2.528 -21.752 1.00 43.06 171 GLN A CA 1
ATOM 1329 C C . GLN A 1 171 ? -17.010 -2.742 -22.062 1.00 43.06 171 GLN A C 1
ATOM 1331 O O . GLN A 1 171 ? -17.425 -2.653 -23.211 1.00 43.06 171 GLN A O 1
ATOM 1336 N N . THR A 1 172 ? -17.814 -2.969 -21.020 1.00 47.00 172 THR A N 1
ATOM 1337 C CA . THR A 1 172 ? -19.249 -3.262 -21.077 1.00 47.00 172 THR A CA 1
ATOM 1338 C C . THR A 1 172 ? -20.134 -2.181 -20.449 1.00 47.00 172 THR A C 1
ATOM 1340 O O . THR A 1 172 ? -21.352 -2.314 -20.490 1.00 47.00 172 THR A O 1
ATOM 1343 N N . ASP A 1 173 ? -19.565 -1.114 -19.872 1.00 46.38 173 ASP A N 1
ATOM 1344 C CA . ASP A 1 173 ? -20.344 -0.081 -19.182 1.00 46.38 173 ASP A CA 1
ATOM 1345 C C . ASP A 1 173 ? -19.693 1.302 -19.341 1.00 46.38 173 ASP A C 1
ATOM 1347 O O . ASP A 1 173 ? -18.474 1.461 -19.272 1.00 46.38 173 ASP A O 1
ATOM 1351 N N . THR A 1 174 ? -20.507 2.340 -19.532 1.00 46.19 174 THR A N 1
ATOM 1352 C CA . THR A 1 174 ? -20.052 3.727 -19.767 1.00 46.19 174 THR A CA 1
ATOM 1353 C C . THR A 1 174 ? -19.342 4.350 -18.555 1.00 46.19 174 THR A C 1
ATOM 1355 O O . THR A 1 174 ? -18.800 5.458 -18.643 1.00 46.19 174 THR A O 1
ATOM 1358 N N . ARG A 1 175 ? -19.293 3.633 -17.426 1.00 51.59 175 ARG A N 1
ATOM 1359 C CA . ARG A 1 175 ? -18.675 4.061 -16.170 1.00 51.59 175 ARG A CA 1
ATOM 1360 C C . ARG A 1 175 ? -17.175 3.773 -16.146 1.00 51.59 175 ARG A C 1
ATOM 1362 O O . ARG A 1 175 ? -16.697 2.686 -16.480 1.00 51.59 175 ARG A O 1
ATOM 1369 N N . LYS A 1 176 ? -16.412 4.777 -15.711 1.00 58.38 176 LYS A N 1
ATOM 1370 C CA . LYS A 1 176 ? -14.993 4.614 -15.383 1.00 58.38 176 LYS A CA 1
ATOM 1371 C C . LYS A 1 176 ? -14.867 3.7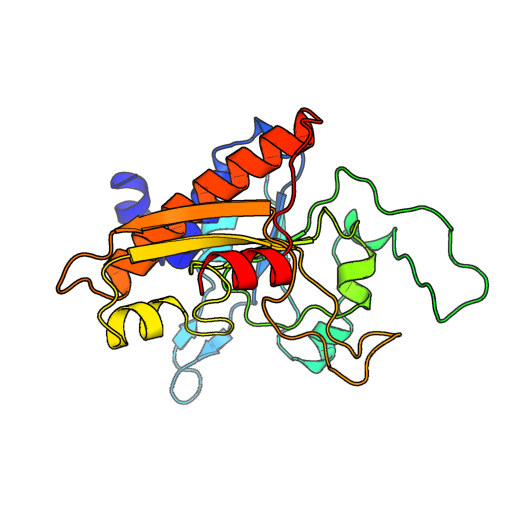47 -14.131 1.00 58.38 176 LYS A C 1
ATOM 1373 O O . LYS A 1 176 ? -15.584 3.974 -13.161 1.00 58.38 176 LYS A O 1
ATOM 1378 N N . VAL A 1 177 ? -13.942 2.793 -14.151 1.00 70.25 177 VAL A N 1
ATOM 1379 C CA . VAL A 1 177 ? -13.506 2.073 -12.953 1.00 70.25 177 VAL A CA 1
ATOM 1380 C C . VAL A 1 177 ? -12.950 3.105 -11.971 1.00 70.25 177 VAL A C 1
ATOM 1382 O O . VAL A 1 177 ? -12.061 3.886 -12.321 1.00 70.25 177 VAL A O 1
ATOM 1385 N N . GLY A 1 178 ? -13.540 3.158 -10.777 1.00 75.25 178 GLY A N 1
ATOM 1386 C CA . GLY A 1 178 ? -13.130 4.078 -9.720 1.00 75.25 178 GLY A CA 1
ATOM 1387 C C . GLY A 1 178 ? -11.779 3.700 -9.109 1.00 75.25 178 GLY A C 1
ATOM 1388 O O . GLY A 1 178 ? -11.300 2.579 -9.263 1.00 75.25 178 GLY A O 1
ATOM 1389 N N . ILE A 1 179 ? -11.175 4.643 -8.389 1.00 85.38 179 ILE A N 1
ATOM 1390 C CA . ILE A 1 179 ? -10.049 4.355 -7.489 1.00 85.38 179 ILE A CA 1
ATOM 1391 C C . ILE A 1 179 ? -10.576 3.498 -6.325 1.00 85.38 179 ILE A C 1
ATOM 1393 O O . ILE A 1 179 ? -11.734 3.656 -5.932 1.00 85.38 179 ILE A O 1
ATOM 1397 N N . ASP A 1 180 ? -9.749 2.578 -5.819 1.00 89.50 180 ASP A N 1
ATOM 1398 C CA . ASP A 1 180 ? -10.088 1.652 -4.726 1.00 89.50 180 ASP A CA 1
ATOM 1399 C C . ASP A 1 180 ? -11.406 0.894 -4.969 1.00 89.50 180 ASP A C 1
ATOM 1401 O O . ASP A 1 180 ? -12.298 0.844 -4.124 1.00 89.50 180 ASP A O 1
ATOM 1405 N N . ALA A 1 181 ? -11.563 0.369 -6.189 1.00 89.50 181 ALA A N 1
ATOM 1406 C CA . ALA A 1 181 ? -12.792 -0.274 -6.658 1.00 89.50 181 ALA A CA 1
ATOM 1407 C C . ALA A 1 181 ? -12.660 -1.778 -6.932 1.00 89.50 181 ALA A C 1
ATOM 1409 O O . ALA A 1 181 ? -13.601 -2.369 -7.457 1.00 89.50 181 ALA A O 1
ATOM 1410 N N . GLY A 1 182 ? -11.501 -2.376 -6.654 1.00 90.19 182 GLY A N 1
ATOM 1411 C CA . GLY A 1 182 ? -11.323 -3.815 -6.815 1.00 90.19 182 GLY A CA 1
ATOM 1412 C C . GLY A 1 182 ? -11.885 -4.611 -5.648 1.00 90.19 182 GLY A C 1
ATOM 1413 O O . GLY A 1 182 ? -12.163 -4.072 -4.577 1.00 90.19 182 GLY A O 1
ATOM 1414 N N . ASP A 1 183 ? -12.032 -5.909 -5.883 1.00 92.25 183 ASP A N 1
ATOM 1415 C CA . ASP A 1 183 ? -12.531 -6.848 -4.887 1.00 92.25 183 ASP A CA 1
ATOM 1416 C C . ASP A 1 183 ? -11.621 -6.906 -3.658 1.00 92.25 183 ASP A C 1
ATOM 1418 O O . ASP A 1 183 ? -10.399 -6.726 -3.744 1.00 92.25 183 ASP A O 1
ATOM 1422 N N . ILE A 1 184 ? -12.228 -7.203 -2.512 1.00 94.50 184 ILE A N 1
ATOM 1423 C CA . ILE A 1 184 ? -11.534 -7.306 -1.234 1.00 94.50 184 ILE A CA 1
ATOM 1424 C C . ILE A 1 184 ? -11.030 -8.742 -1.070 1.00 94.50 184 ILE A C 1
ATOM 1426 O O . ILE A 1 184 ? -11.810 -9.696 -1.055 1.00 94.50 184 ILE A O 1
ATOM 1430 N N . TRP A 1 185 ? -9.714 -8.896 -0.930 1.00 95.94 185 TRP A N 1
ATOM 1431 C CA . TRP A 1 185 ? -9.071 -10.177 -0.625 1.00 95.94 185 TRP A CA 1
ATOM 1432 C C . TRP A 1 185 ? -9.077 -10.487 0.865 1.00 95.94 185 TRP A C 1
ATOM 1434 O O . TRP A 1 185 ? -9.234 -11.637 1.261 1.00 95.94 185 TRP A O 1
ATOM 1444 N N . ALA A 1 186 ? -8.869 -9.458 1.679 1.00 95.94 186 ALA A N 1
ATOM 1445 C CA . ALA A 1 186 ? -8.823 -9.569 3.122 1.00 95.94 186 ALA A CA 1
ATOM 1446 C C . ALA A 1 186 ? -9.252 -8.238 3.740 1.00 95.94 186 ALA A C 1
ATOM 1448 O O . ALA A 1 186 ? -8.965 -7.173 3.187 1.00 95.94 186 ALA A O 1
ATOM 1449 N N . LEU A 1 187 ? -9.915 -8.289 4.890 1.00 96.19 187 LEU A N 1
ATOM 1450 C CA . LEU A 1 187 ? -10.260 -7.104 5.665 1.00 96.19 187 LEU A CA 1
ATOM 1451 C C . LEU A 1 187 ? -10.048 -7.356 7.151 1.00 96.19 187 LEU A C 1
ATOM 1453 O O . LEU A 1 187 ? -10.138 -8.490 7.624 1.00 96.19 187 LEU A O 1
ATOM 1457 N N . LYS A 1 188 ? -9.787 -6.282 7.886 1.00 96.38 188 LYS A N 1
ATOM 1458 C CA . LYS A 1 188 ? -9.688 -6.291 9.339 1.00 96.38 188 LYS A CA 1
ATOM 1459 C C . LYS A 1 188 ? -10.350 -5.038 9.889 1.00 96.38 188 LYS A C 1
ATOM 1461 O O . LYS A 1 188 ? -9.854 -3.938 9.659 1.00 96.38 188 LYS A O 1
ATOM 1466 N N . SER A 1 189 ? -11.442 -5.229 10.625 1.00 97.06 189 SER A N 1
ATOM 1467 C CA . SER A 1 189 ? -12.043 -4.173 11.439 1.00 97.06 189 SER A CA 1
ATOM 1468 C C . SER A 1 189 ? -11.173 -3.849 12.660 1.00 97.06 189 SER A C 1
ATOM 1470 O O . SER A 1 189 ? -10.405 -4.690 13.150 1.00 97.06 189 SER A O 1
ATOM 1472 N N . THR A 1 190 ? -11.249 -2.601 13.104 1.00 95.25 190 THR A N 1
ATOM 1473 C CA . THR A 1 190 ? -10.538 -2.031 14.236 1.00 95.25 190 THR A CA 1
ATOM 1474 C C . THR A 1 190 ? -11.370 -0.924 14.879 1.00 95.25 190 THR A C 1
ATOM 1476 O O . THR A 1 190 ? -11.779 0.018 14.201 1.00 95.25 190 THR A O 1
ATOM 1479 N N . ASP A 1 191 ? -11.537 -0.995 16.198 1.00 97.25 191 ASP A N 1
ATOM 1480 C CA . ASP A 1 191 ? -12.193 0.058 16.972 1.00 97.25 191 ASP A CA 1
ATOM 1481 C C . ASP A 1 191 ? -11.466 1.398 16.804 1.00 97.25 191 ASP A C 1
ATOM 1483 O O . ASP A 1 191 ? -10.231 1.470 16.829 1.00 97.25 191 ASP A O 1
ATOM 1487 N N . GLN A 1 192 ? -12.241 2.471 16.680 1.00 97.12 192 GLN A N 1
ATOM 1488 C CA . GLN A 1 192 ? -11.763 3.846 16.669 1.00 97.12 192 GLN A CA 1
ATOM 1489 C C . GLN A 1 192 ? -12.251 4.539 17.952 1.00 97.12 192 GLN A C 1
ATOM 1491 O O . GLN A 1 192 ? -13.392 4.997 18.011 1.00 97.12 192 GLN A O 1
ATOM 1496 N N . PRO A 1 193 ? -11.413 4.618 19.004 1.00 95.44 193 PRO A N 1
ATOM 1497 C CA . PRO A 1 193 ? -11.816 5.216 20.271 1.00 95.44 193 PRO A CA 1
ATOM 1498 C C . PRO A 1 193 ? -12.243 6.678 20.123 1.00 95.44 193 PRO A C 1
ATOM 1500 O O . PRO A 1 193 ? -11.663 7.437 19.342 1.00 95.44 193 PRO A O 1
ATOM 1503 N N . SER A 1 194 ? -13.191 7.112 20.957 1.00 94.44 194 SER A N 1
ATOM 1504 C CA . SER A 1 194 ? -13.546 8.530 21.062 1.00 94.44 194 SER A CA 1
ATOM 1505 C C . SER A 1 194 ? -12.307 9.381 21.373 1.00 94.44 194 SER A C 1
ATOM 1507 O O . SER A 1 194 ? -11.582 9.117 22.333 1.00 94.44 194 SER A O 1
ATOM 1509 N N . GLY A 1 195 ? -12.063 10.410 20.558 1.00 94.25 195 GLY A N 1
ATOM 1510 C CA . GLY A 1 195 ? -10.889 11.280 20.679 1.00 94.25 195 GLY A CA 1
ATOM 1511 C C . GLY A 1 195 ? -9.598 10.715 20.075 1.00 94.25 195 GLY A C 1
ATOM 1512 O O . GLY A 1 195 ? -8.530 11.283 20.309 1.00 94.25 195 GLY A O 1
ATOM 1513 N N . ALA A 1 196 ? -9.667 9.623 19.303 1.00 96.19 196 ALA A N 1
ATOM 1514 C CA . ALA A 1 196 ? -8.522 9.117 18.556 1.00 96.19 196 ALA A CA 1
ATOM 1515 C C . ALA A 1 196 ? -7.912 10.202 17.653 1.00 96.19 196 ALA A C 1
ATOM 1517 O O . ALA A 1 196 ? -8.598 11.016 17.036 1.00 96.19 196 ALA A O 1
ATOM 1518 N N . THR A 1 197 ? -6.586 10.205 17.561 1.00 96.50 197 THR A N 1
ATOM 1519 C CA . THR A 1 197 ? -5.841 11.116 16.688 1.00 96.50 197 THR A CA 1
ATOM 1520 C C . THR A 1 197 ? -5.465 10.433 15.378 1.00 96.50 197 THR A C 1
ATOM 1522 O O . THR A 1 197 ? -5.300 9.213 15.315 1.00 96.50 197 THR A O 1
ATOM 1525 N N . PHE A 1 198 ? -5.221 11.230 14.332 1.00 95.31 198 PHE A N 1
ATOM 1526 C CA . PHE A 1 198 ? -4.717 10.718 13.053 1.00 95.31 198 PHE A CA 1
ATOM 1527 C C . PHE A 1 198 ? -3.459 9.863 13.222 1.00 95.31 198 PHE A C 1
ATOM 1529 O O . PHE A 1 198 ? 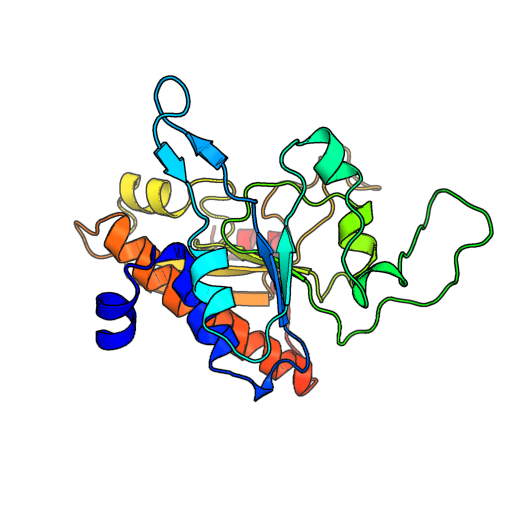-3.367 8.790 12.635 1.00 95.31 198 PHE A O 1
ATOM 1536 N N . SER A 1 199 ? -2.501 10.315 14.036 1.00 92.62 199 SER A N 1
ATOM 1537 C CA . SER A 1 199 ? -1.260 9.575 14.268 1.00 92.62 199 SER A CA 1
ATOM 1538 C C . SER A 1 199 ? -1.531 8.212 14.902 1.00 92.62 199 SER A C 1
ATOM 1540 O O . SER A 1 199 ? -0.994 7.223 14.427 1.00 92.62 199 SER A O 1
ATOM 1542 N N . GLN A 1 200 ? -2.400 8.129 15.915 1.00 93.25 200 GLN A N 1
ATOM 1543 C CA . GLN A 1 200 ? -2.748 6.844 16.535 1.00 93.25 200 GLN A CA 1
ATOM 1544 C C . GLN A 1 200 ? -3.376 5.883 15.522 1.00 93.25 200 GLN A C 1
ATOM 1546 O O . GLN A 1 200 ? -2.893 4.760 15.370 1.00 93.25 200 GLN A O 1
ATOM 1551 N N . MET A 1 201 ? -4.386 6.343 14.777 1.00 95.12 201 MET A N 1
ATOM 1552 C CA . MET A 1 201 ? -5.079 5.489 13.811 1.00 95.12 201 MET A CA 1
ATOM 1553 C C . MET A 1 201 ? -4.181 5.096 12.640 1.00 95.12 201 MET A C 1
ATOM 1555 O O . MET A 1 201 ? -4.152 3.932 12.258 1.00 95.12 201 MET A O 1
ATOM 1559 N N . ARG A 1 202 ? -3.369 6.013 12.105 1.00 93.62 202 ARG A N 1
ATOM 1560 C CA . ARG A 1 202 ? -2.372 5.701 11.069 1.00 93.62 202 ARG A CA 1
ATOM 1561 C C . ARG A 1 202 ? -1.414 4.603 11.518 1.00 93.62 202 ARG A C 1
ATOM 1563 O O . ARG A 1 202 ? -1.128 3.697 10.740 1.00 93.62 202 ARG A O 1
ATOM 1570 N N . ASP A 1 203 ? -0.904 4.689 12.741 1.00 89.38 203 ASP A N 1
ATOM 1571 C CA . ASP A 1 203 ? 0.074 3.734 13.260 1.00 89.38 203 ASP A CA 1
ATOM 1572 C C . ASP A 1 203 ? -0.556 2.351 13.473 1.00 89.38 203 ASP A C 1
ATOM 1574 O O . ASP A 1 203 ? 0.037 1.333 13.108 1.00 89.38 203 ASP A O 1
ATOM 1578 N N . GLN A 1 204 ? -1.763 2.318 14.041 1.00 92.50 204 GLN A N 1
ATOM 1579 C CA . GLN A 1 204 ? -2.518 1.094 14.293 1.00 92.50 204 GLN A CA 1
ATOM 1580 C C . GLN A 1 204 ? -2.938 0.412 12.988 1.00 92.50 204 GLN A C 1
ATOM 1582 O O . GLN A 1 204 ? -2.638 -0.762 12.784 1.00 92.50 204 GLN A O 1
ATOM 1587 N N . LEU A 1 205 ? -3.537 1.159 12.060 1.00 94.88 205 LEU A N 1
ATOM 1588 C CA . LEU A 1 205 ? -3.963 0.641 10.759 1.00 94.88 205 LEU A CA 1
ATOM 1589 C C . LEU A 1 205 ? -2.770 0.243 9.884 1.00 94.88 205 LEU A C 1
ATOM 1591 O O . LEU A 1 205 ? -2.829 -0.758 9.177 1.00 94.88 205 LEU A O 1
ATOM 1595 N N . GLY A 1 206 ? -1.645 0.958 9.966 1.00 91.56 206 GLY A N 1
ATOM 1596 C CA . GLY A 1 206 ? -0.407 0.547 9.302 1.00 91.56 206 GLY A CA 1
ATOM 1597 C C . GLY A 1 206 ? 0.119 -0.799 9.817 1.00 91.56 206 GLY A C 1
ATOM 1598 O O . GLY A 1 206 ? 0.601 -1.615 9.031 1.00 91.56 206 GLY A O 1
ATOM 1599 N N . PHE A 1 207 ? 0.005 -1.053 11.123 1.00 90.50 207 PHE A N 1
ATOM 1600 C CA . PHE A 1 207 ? 0.390 -2.330 11.721 1.00 90.50 207 PHE A CA 1
ATOM 1601 C C . PHE A 1 207 ? -0.562 -3.468 11.325 1.00 90.50 207 PHE A C 1
ATOM 1603 O O . PHE A 1 207 ? -0.100 -4.498 10.825 1.00 90.50 207 PHE A O 1
ATOM 1610 N N . GLU A 1 208 ? -1.872 -3.273 11.492 1.00 94.38 208 GLU A N 1
ATOM 1611 C CA . GLU A 1 208 ? -2.882 -4.276 11.131 1.00 94.38 208 GLU A CA 1
ATOM 1612 C C . GLU A 1 208 ? -2.857 -4.584 9.629 1.00 94.38 208 GLU A C 1
ATOM 1614 O O . GLU A 1 208 ? -2.894 -5.749 9.239 1.00 94.38 208 GLU A O 1
ATOM 1619 N N . GLY A 1 209 ? -2.671 -3.571 8.778 1.00 94.81 209 GLY A N 1
ATOM 1620 C CA . GLY A 1 209 ? -2.533 -3.757 7.335 1.00 94.81 209 GLY A CA 1
ATOM 1621 C C . GLY A 1 209 ? -1.323 -4.601 6.941 1.00 94.81 209 GLY A C 1
ATOM 1622 O O . GLY A 1 209 ? -1.431 -5.459 6.069 1.00 94.81 209 GLY A O 1
ATOM 1623 N N . GLY A 1 210 ? -0.183 -4.423 7.616 1.00 92.81 210 GLY A N 1
ATOM 1624 C CA . GLY A 1 210 ? 0.995 -5.269 7.406 1.00 92.81 210 GLY A CA 1
ATOM 1625 C C . GLY A 1 210 ? 0.766 -6.722 7.802 1.00 92.81 210 GLY A C 1
ATOM 1626 O O . GLY A 1 210 ? 1.175 -7.632 7.084 1.00 92.81 210 GLY A O 1
ATOM 1627 N N . LYS A 1 211 ? 0.102 -6.947 8.940 1.00 93.69 211 LYS A N 1
ATOM 1628 C CA . LYS A 1 211 ? -0.253 -8.293 9.399 1.00 93.69 211 LYS A CA 1
ATOM 1629 C C . LYS A 1 211 ? -1.199 -8.976 8.407 1.00 93.69 211 LYS A C 1
ATOM 1631 O O . LYS A 1 211 ? -0.903 -10.084 7.968 1.00 93.69 211 LYS A O 1
ATOM 1636 N N . LEU A 1 212 ? -2.262 -8.277 8.018 1.00 95.38 212 LEU A N 1
ATOM 1637 C CA . LEU A 1 212 ? -3.276 -8.760 7.086 1.00 95.38 212 LEU A CA 1
ATOM 1638 C C . LEU A 1 212 ? -2.679 -9.098 5.711 1.00 95.38 212 LEU A C 1
ATOM 1640 O O . LEU A 1 212 ? -2.973 -10.149 5.147 1.00 95.38 212 LEU A O 1
ATOM 1644 N N . LEU A 1 213 ? -1.792 -8.242 5.192 1.00 95.94 213 LEU A N 1
ATOM 1645 C CA . LEU A 1 213 ? -1.079 -8.496 3.940 1.00 95.94 213 LEU A CA 1
ATOM 1646 C C . LEU A 1 213 ? -0.209 -9.754 4.029 1.00 95.94 213 LEU A C 1
ATOM 1648 O O . LEU A 1 213 ? -0.255 -10.592 3.135 1.00 95.94 213 LEU A O 1
ATOM 1652 N N . VAL A 1 214 ? 0.583 -9.897 5.093 1.00 94.94 214 VAL A N 1
ATOM 1653 C CA . VAL A 1 214 ? 1.454 -11.068 5.274 1.00 94.94 214 VAL A CA 1
ATOM 1654 C C . VAL A 1 214 ? 0.642 -12.363 5.359 1.00 94.94 214 VAL A C 1
ATOM 1656 O O . VAL A 1 214 ? 1.029 -13.363 4.757 1.00 94.94 214 VAL A O 1
ATOM 1659 N N . GLU A 1 215 ? -0.480 -12.357 6.078 1.00 94.94 215 GLU A N 1
ATOM 1660 C CA . GLU A 1 215 ? -1.391 -13.506 6.155 1.00 94.94 215 GLU A CA 1
ATOM 1661 C C . GLU A 1 215 ? -1.922 -13.886 4.766 1.00 94.94 215 GLU A C 1
ATOM 1663 O O . GLU A 1 215 ? -1.805 -15.044 4.363 1.00 94.94 215 GLU A O 1
ATOM 1668 N N . LEU A 1 216 ? -2.378 -12.903 3.984 1.00 95.44 216 LEU A N 1
ATOM 1669 C CA . LEU A 1 216 ? -2.835 -13.125 2.611 1.00 95.44 216 LEU A CA 1
ATOM 1670 C C . LEU A 1 216 ? -1.729 -13.690 1.702 1.00 95.44 216 LEU A C 1
ATOM 1672 O O . LEU A 1 216 ? -1.972 -14.617 0.929 1.00 95.44 216 LEU A O 1
ATOM 1676 N N . LEU A 1 217 ? -0.502 -13.164 1.792 1.00 95.12 217 LEU A N 1
ATOM 1677 C CA . LEU A 1 217 ? 0.629 -13.659 0.999 1.00 95.12 217 LEU A CA 1
ATOM 1678 C C . LEU A 1 217 ? 1.001 -15.103 1.368 1.00 95.12 217 LEU A C 1
ATOM 1680 O O . LEU A 1 217 ? 1.304 -15.897 0.476 1.00 95.12 217 LEU A O 1
ATOM 1684 N N . ARG A 1 218 ? 0.918 -15.485 2.650 1.00 94.88 218 ARG A N 1
ATOM 1685 C CA . ARG A 1 218 ? 1.089 -16.888 3.071 1.00 94.88 218 ARG A CA 1
ATOM 1686 C C . ARG A 1 218 ? 0.015 -17.790 2.495 1.00 94.88 218 ARG A C 1
ATOM 1688 O O . ARG A 1 218 ? 0.322 -18.902 2.073 1.00 94.88 218 ARG A O 1
ATOM 1695 N N . ASP A 1 219 ? -1.230 -17.336 2.477 1.00 94.44 219 ASP A N 1
ATOM 1696 C CA . ASP A 1 219 ? -2.322 -18.112 1.900 1.00 94.44 219 ASP A CA 1
ATOM 1697 C C . ASP A 1 219 ? -2.128 -18.303 0.390 1.00 94.44 219 ASP A C 1
ATOM 1699 O O . ASP A 1 219 ? -2.301 -19.415 -0.110 1.00 94.44 219 ASP A O 1
ATOM 1703 N N . PHE A 1 220 ? -1.653 -17.273 -0.320 1.00 93.19 220 PHE A N 1
ATOM 1704 C CA . PHE A 1 220 ? -1.254 -17.387 -1.725 1.00 93.19 220 PHE A CA 1
ATOM 1705 C C . PHE A 1 220 ? -0.095 -18.360 -1.944 1.00 93.19 220 PHE A C 1
ATOM 1707 O O . PHE A 1 220 ? -0.181 -19.191 -2.849 1.00 93.19 220 PHE A O 1
ATOM 1714 N N . LYS A 1 221 ? 0.962 -18.286 -1.124 1.00 92.31 221 LYS A N 1
ATOM 1715 C CA . LYS A 1 221 ? 2.115 -19.196 -1.197 1.00 92.31 221 LYS A CA 1
ATOM 1716 C C . LYS A 1 221 ? 1.701 -20.651 -0.976 1.00 92.31 221 LYS A C 1
ATOM 1718 O O . LYS A 1 221 ? 2.133 -21.534 -1.708 1.00 92.31 221 LYS A O 1
ATOM 1723 N N . ASN A 1 222 ? 0.823 -20.887 -0.005 1.00 92.31 222 ASN A N 1
ATOM 1724 C CA . ASN A 1 222 ? 0.318 -22.216 0.340 1.00 92.31 222 ASN A CA 1
ATOM 1725 C C . ASN A 1 222 ? -0.844 -22.680 -0.552 1.00 92.31 222 ASN A C 1
ATOM 1727 O O . ASN A 1 222 ? -1.478 -23.684 -0.239 1.00 92.31 222 ASN A O 1
ATOM 1731 N N . GLN A 1 223 ? -1.152 -21.943 -1.627 1.00 87.06 223 GLN A N 1
ATOM 1732 C CA . GLN A 1 223 ? -2.229 -22.251 -2.573 1.00 87.06 223 GLN A CA 1
ATOM 1733 C C . GLN A 1 223 ? -3.594 -22.466 -1.900 1.00 87.06 223 GLN A C 1
ATOM 1735 O O . GLN A 1 223 ? -4.440 -23.209 -2.402 1.00 87.06 223 GLN A O 1
ATOM 1740 N N . LYS A 1 224 ? -3.836 -21.807 -0.760 1.00 88.56 224 LYS A N 1
ATOM 1741 C CA . LYS A 1 224 ? -5.142 -21.870 -0.112 1.00 88.56 224 LYS A CA 1
ATOM 1742 C C . LYS A 1 224 ? -6.175 -21.180 -0.991 1.00 88.56 224 LYS A C 1
ATOM 1744 O O . LYS A 1 224 ? -5.911 -20.148 -1.611 1.00 88.56 224 LYS A O 1
ATOM 1749 N N . GLN A 1 225 ? -7.382 -21.732 -1.010 1.00 81.50 225 GLN A N 1
ATOM 1750 C CA . GLN A 1 225 ? -8.496 -21.102 -1.697 1.00 81.50 225 GLN A CA 1
ATOM 1751 C C . GLN A 1 225 ? -8.952 -19.873 -0.902 1.00 81.50 225 GLN A C 1
ATOM 1753 O O . GLN A 1 225 ? -9.669 -19.989 0.088 1.00 81.50 225 GLN A O 1
ATOM 1758 N N . VAL A 1 226 ? -8.524 -18.688 -1.336 1.00 82.38 226 VAL A N 1
ATOM 1759 C CA . VAL A 1 226 ? -8.963 -17.417 -0.753 1.00 82.38 226 VAL A CA 1
ATOM 1760 C C . VAL A 1 226 ? -10.172 -16.916 -1.535 1.00 82.38 226 VAL A C 1
ATOM 1762 O O . VAL A 1 226 ? -10.084 -16.646 -2.735 1.00 82.38 226 VAL A O 1
ATOM 1765 N N . LYS A 1 227 ? -11.321 -16.807 -0.865 1.00 81.56 227 LYS A N 1
ATOM 1766 C CA . LYS A 1 227 ? -12.537 -16.259 -1.467 1.00 81.56 227 LYS A CA 1
ATOM 1767 C C . LYS A 1 227 ? -12.463 -14.733 -1.444 1.00 81.56 227 LYS A C 1
ATOM 1769 O O . LYS A 1 227 ? -12.425 -14.137 -0.374 1.00 81.56 227 LYS A O 1
ATOM 1774 N N . LYS A 1 228 ? -12.485 -14.112 -2.623 1.00 83.12 228 LYS A N 1
ATOM 1775 C CA . LYS A 1 228 ? -12.663 -12.663 -2.748 1.00 83.12 228 LYS A CA 1
ATOM 1776 C C . LYS A 1 228 ? -14.090 -12.264 -2.392 1.00 83.12 228 LYS A C 1
ATOM 1778 O O . LYS A 1 228 ? -15.040 -12.914 -2.836 1.00 83.12 228 LYS A O 1
ATOM 1783 N N . LEU A 1 229 ? -14.233 -11.171 -1.653 1.00 84.81 229 LEU A N 1
ATOM 1784 C CA . LEU A 1 229 ? -15.509 -10.487 -1.489 1.00 84.81 229 LEU A CA 1
ATOM 1785 C C . LEU A 1 229 ? -15.659 -9.493 -2.640 1.00 84.81 229 LEU A C 1
ATOM 1787 O O . LEU A 1 229 ? -14.869 -8.553 -2.765 1.00 84.81 229 LEU A O 1
ATOM 1791 N N . ALA A 1 230 ? -16.659 -9.722 -3.492 1.00 81.44 230 ALA A N 1
ATOM 1792 C CA . ALA A 1 230 ? -17.002 -8.773 -4.540 1.00 81.44 230 ALA A CA 1
ATOM 1793 C C . ALA A 1 230 ? -17.454 -7.467 -3.884 1.00 81.44 230 ALA A C 1
ATOM 1795 O O . ALA A 1 230 ? -18.389 -7.466 -3.081 1.00 81.44 230 ALA A O 1
ATOM 1796 N N . LEU A 1 231 ? -16.792 -6.357 -4.212 1.00 74.81 231 LEU A N 1
ATOM 1797 C CA . LEU A 1 231 ? -17.037 -5.083 -3.530 1.00 74.81 231 LEU A CA 1
ATOM 1798 C C . LEU A 1 231 ? -18.487 -4.599 -3.713 1.00 74.81 231 LEU A C 1
ATOM 1800 O O . LEU A 1 231 ? -19.082 -4.055 -2.786 1.00 74.81 231 LEU A O 1
ATOM 1804 N N . ASP A 1 232 ? -19.066 -4.862 -4.887 1.00 68.88 232 ASP A N 1
ATOM 1805 C CA . ASP A 1 232 ? -20.466 -4.562 -5.208 1.00 68.88 232 ASP A CA 1
ATOM 1806 C C . ASP A 1 232 ? -21.457 -5.449 -4.423 1.00 68.88 232 ASP A C 1
ATOM 1808 O O . ASP A 1 232 ? -22.557 -5.004 -4.111 1.00 68.88 232 ASP A O 1
ATOM 1812 N N . SER A 1 233 ? -21.075 -6.682 -4.067 1.00 61.00 233 SER A N 1
ATOM 1813 C CA . SER A 1 233 ? -21.898 -7.574 -3.233 1.00 61.00 233 SER A CA 1
ATOM 1814 C C . SER A 1 233 ? -21.803 -7.214 -1.752 1.00 61.00 233 SER A C 1
ATOM 1816 O O . SER A 1 233 ? -22.822 -7.181 -1.076 1.00 61.00 233 SER A O 1
ATOM 1818 N N . TYR A 1 234 ? -20.611 -6.855 -1.268 1.00 60.91 234 TYR A N 1
ATOM 1819 C CA . TYR A 1 234 ? -20.422 -6.363 0.100 1.00 60.91 234 TYR A CA 1
ATOM 1820 C C . TYR A 1 234 ? -21.222 -5.074 0.357 1.00 60.91 234 TYR A C 1
ATOM 1822 O O . TYR A 1 234 ? -21.839 -4.916 1.404 1.00 60.91 234 TYR A O 1
ATOM 1830 N N . LEU A 1 235 ? -21.299 -4.187 -0.642 1.00 60.72 235 LEU A N 1
ATOM 1831 C CA . LEU A 1 235 ? -22.163 -3.001 -0.642 1.00 60.72 235 LEU A CA 1
ATOM 1832 C C . LEU A 1 235 ? -23.652 -3.310 -0.394 1.00 60.72 235 LEU A C 1
ATOM 1834 O O . LEU A 1 235 ? -24.348 -2.474 0.177 1.00 60.72 235 LEU A O 1
ATOM 1838 N N . ALA A 1 236 ? -24.142 -4.467 -0.844 1.00 53.97 236 ALA A N 1
ATOM 1839 C CA . ALA A 1 236 ? -25.538 -4.870 -0.689 1.00 53.97 236 ALA A CA 1
ATOM 1840 C C . ALA A 1 236 ? -25.836 -5.519 0.674 1.00 53.97 236 ALA A C 1
ATOM 1842 O O . ALA A 1 236 ? -26.997 -5.601 1.049 1.00 53.97 236 ALA A O 1
ATOM 1843 N N . GLU A 1 237 ? -24.813 -5.982 1.399 1.00 57.47 237 GLU A N 1
ATOM 1844 C CA . GLU A 1 237 ? -24.961 -6.631 2.712 1.00 57.47 237 GLU A CA 1
ATOM 1845 C C . GLU A 1 237 ? -24.920 -5.634 3.884 1.00 57.47 237 GLU A C 1
ATOM 1847 O O . GLU A 1 237 ? -25.406 -5.944 4.968 1.00 57.47 237 GLU A O 1
ATOM 1852 N N . ILE A 1 238 ? -24.337 -4.447 3.678 1.00 59.31 238 ILE A N 1
ATOM 1853 C CA . ILE A 1 238 ? -24.154 -3.411 4.714 1.00 59.31 238 ILE A CA 1
ATOM 1854 C C . ILE A 1 238 ? -25.190 -2.271 4.667 1.00 59.31 238 ILE A C 1
ATOM 1856 O O . ILE A 1 238 ? -25.095 -1.347 5.474 1.00 59.31 238 ILE A O 1
ATOM 1860 N N . ASN A 1 239 ? -26.134 -2.308 3.720 1.00 44.28 239 ASN A N 1
ATOM 1861 C CA . ASN A 1 239 ? -27.269 -1.378 3.608 1.00 44.28 239 ASN A CA 1
ATOM 1862 C C . ASN A 1 239 ? -28.577 -2.109 3.908 1.00 44.28 239 ASN A C 1
ATOM 1864 O O . ASN A 1 239 ? -29.485 -1.459 4.470 1.00 44.28 239 ASN A O 1
#

Organism: NCBI:txid2316362